Protein AF-A0A060HDT6-F1 (afdb_monomer)

Structure (mmCIF, N/CA/C/O backbone):
data_AF-A0A060HDT6-F1
#
_entry.id   AF-A0A060HDT6-F1
#
loop_
_atom_site.group_PDB
_atom_site.id
_atom_site.type_symbol
_atom_site.label_atom_id
_atom_site.label_alt_id
_atom_site.label_comp_id
_atom_site.label_asym_id
_atom_site.label_entity_id
_atom_site.label_seq_id
_atom_site.pdbx_PDB_ins_code
_atom_site.Cartn_x
_atom_site.Cartn_y
_atom_site.Cartn_z
_atom_site.occupancy
_atom_site.B_iso_or_equiv
_atom_site.auth_seq_id
_atom_site.auth_comp_id
_atom_site.auth_asym_id
_atom_site.auth_atom_id
_atom_site.pdbx_PDB_model_num
ATOM 1 N N . MET A 1 1 ? 61.440 57.836 23.116 1.00 43.22 1 MET A N 1
ATOM 2 C CA . MET A 1 1 ? 61.883 56.421 23.104 1.00 43.22 1 MET A CA 1
ATOM 3 C C . MET A 1 1 ? 62.116 55.992 21.659 1.00 43.22 1 MET A C 1
ATOM 5 O O . MET A 1 1 ? 61.563 56.610 20.764 1.00 43.22 1 MET A O 1
ATOM 9 N N . LYS A 1 2 ? 63.049 55.057 21.467 1.00 42.94 2 LYS A N 1
ATOM 10 C CA . LYS A 1 2 ? 63.886 54.828 20.277 1.00 42.94 2 LYS A CA 1
ATOM 11 C C . LYS A 1 2 ? 63.154 54.226 19.060 1.00 42.94 2 LYS A C 1
ATOM 13 O O . LYS A 1 2 ? 62.194 53.484 19.210 1.00 42.94 2 LYS A O 1
ATOM 18 N N . THR A 1 3 ? 63.690 54.540 17.881 1.00 50.50 3 THR A N 1
ATOM 19 C CA . THR A 1 3 ? 63.450 53.984 16.537 1.00 50.50 3 THR A CA 1
ATOM 20 C C . THR A 1 3 ? 64.021 52.564 16.365 1.00 50.50 3 THR A C 1
ATOM 22 O O . THR A 1 3 ? 65.030 52.259 16.995 1.00 50.50 3 THR A O 1
ATOM 25 N N . THR A 1 4 ? 63.412 51.731 15.497 1.00 51.41 4 THR A N 1
ATOM 26 C CA . THR A 1 4 ? 63.924 50.520 14.770 1.00 51.41 4 THR A CA 1
ATOM 27 C C . THR A 1 4 ? 62.709 49.943 14.000 1.00 51.41 4 THR A C 1
ATOM 29 O O . THR A 1 4 ? 61.713 49.661 14.650 1.00 51.41 4 THR A O 1
ATOM 32 N N . SER A 1 5 ? 62.538 49.970 12.668 1.00 42.34 5 SER A N 1
ATOM 33 C CA . SER A 1 5 ? 63.290 49.487 11.484 1.00 42.34 5 SER A CA 1
ATOM 34 C C . SER A 1 5 ? 63.365 47.954 11.326 1.00 42.34 5 SER A C 1
ATOM 36 O O . SER A 1 5 ? 63.520 47.261 12.322 1.00 42.34 5 SER A O 1
ATOM 38 N N . TYR A 1 6 ? 63.336 47.485 10.063 1.00 40.53 6 TYR A N 1
ATOM 39 C CA . TYR A 1 6 ? 63.312 46.101 9.516 1.00 40.53 6 TYR A CA 1
ATOM 40 C C . TYR A 1 6 ? 61.919 45.444 9.367 1.00 40.53 6 TYR A C 1
ATOM 42 O O . TYR A 1 6 ? 61.106 45.515 10.273 1.00 40.53 6 TYR A O 1
ATOM 50 N N . ALA A 1 7 ? 61.558 44.728 8.295 1.00 41.25 7 ALA A N 1
ATOM 51 C CA . ALA A 1 7 ? 62.120 44.546 6.956 1.00 41.25 7 ALA A CA 1
ATOM 52 C C . ALA A 1 7 ? 61.098 43.830 6.046 1.00 41.25 7 ALA A C 1
ATOM 54 O O . ALA A 1 7 ? 60.240 43.074 6.495 1.00 41.25 7 ALA A O 1
ATOM 55 N N . VAL A 1 8 ? 61.269 44.099 4.754 1.00 47.03 8 VAL A N 1
ATOM 56 C CA . VAL A 1 8 ? 60.701 43.501 3.539 1.00 47.03 8 VAL A CA 1
ATOM 57 C C . VAL A 1 8 ? 60.590 41.970 3.573 1.00 47.03 8 VAL A C 1
ATOM 59 O O . VAL A 1 8 ? 61.537 41.276 3.929 1.00 47.03 8 VAL A O 1
ATOM 62 N N . GLY A 1 9 ? 59.467 41.451 3.068 1.00 38.03 9 GLY A N 1
ATOM 63 C CA . GLY A 1 9 ? 59.275 40.038 2.745 1.00 38.03 9 GLY A CA 1
ATOM 64 C C . GLY A 1 9 ? 58.259 39.854 1.619 1.00 38.03 9 GLY A C 1
ATOM 65 O O . GLY A 1 9 ? 57.148 39.392 1.861 1.00 38.03 9 GLY A O 1
ATOM 66 N N . LEU A 1 10 ? 58.640 40.231 0.391 1.00 46.66 10 LEU A N 1
ATOM 67 C CA . LEU A 1 10 ? 57.961 39.803 -0.834 1.00 46.66 10 LEU A CA 1
ATOM 68 C C . LEU A 1 10 ? 57.938 38.268 -0.880 1.00 46.66 10 LEU A C 1
ATOM 70 O O . LEU A 1 10 ? 58.991 37.630 -0.877 1.00 46.66 10 LEU A O 1
ATOM 74 N N . ARG A 1 11 ? 56.749 37.672 -0.989 1.00 48.66 11 ARG A N 1
ATOM 75 C CA . ARG A 1 11 ? 56.604 36.306 -1.493 1.00 48.66 11 ARG A CA 1
ATOM 76 C C . ARG A 1 11 ? 55.721 36.322 -2.731 1.00 48.66 11 ARG A C 1
ATOM 78 O O . ARG A 1 11 ? 54.549 36.676 -2.706 1.00 48.66 11 ARG A O 1
ATOM 85 N N . HIS A 1 12 ? 56.401 36.005 -3.817 1.00 46.78 12 HIS A N 1
ATOM 86 C CA . HIS A 1 12 ? 55.997 35.985 -5.202 1.00 46.78 12 HIS A CA 1
ATOM 87 C C . HIS A 1 12 ? 54.910 34.925 -5.423 1.00 46.78 12 HIS A C 1
ATOM 89 O O . HIS A 1 12 ? 55.097 33.761 -5.074 1.00 46.78 12 HIS A O 1
ATOM 95 N N . TRP A 1 13 ? 53.791 35.327 -6.024 1.00 39.81 13 TRP A N 1
ATOM 96 C CA . TRP A 1 13 ? 52.807 34.419 -6.608 1.00 39.81 13 TRP A CA 1
ATOM 97 C C . TRP A 1 13 ? 53.381 33.928 -7.941 1.00 39.81 13 TRP A C 1
ATOM 99 O O . TRP A 1 13 ? 53.327 34.630 -8.949 1.00 39.81 13 TRP A O 1
ATOM 109 N N . SER A 1 14 ? 53.994 32.744 -7.947 1.00 48.94 14 SER A N 1
ATOM 110 C CA . SER A 1 14 ? 54.317 32.041 -9.187 1.00 48.94 14 SER A CA 1
ATOM 111 C C . SER A 1 14 ? 53.081 31.282 -9.664 1.00 48.94 14 SER A C 1
ATOM 113 O O . SER A 1 14 ? 52.505 30.460 -8.951 1.00 48.94 14 SER A O 1
ATOM 115 N N . GLY A 1 15 ? 52.647 31.592 -10.884 1.00 49.06 15 GLY A N 1
ATOM 116 C CA . GLY A 1 15 ? 51.644 30.814 -11.592 1.00 49.06 15 GLY A CA 1
ATOM 117 C C . GLY A 1 15 ? 52.162 29.406 -11.880 1.00 49.06 15 GLY A C 1
ATOM 118 O O . GLY A 1 15 ? 53.228 29.238 -12.467 1.00 49.06 15 GLY A O 1
ATOM 119 N N . SER A 1 16 ? 51.383 28.399 -11.489 1.00 43.97 16 SER A N 1
ATOM 120 C CA . SER A 1 16 ? 51.483 27.039 -12.018 1.00 43.97 16 SER A CA 1
ATOM 121 C C . SER A 1 16 ? 50.230 26.732 -12.825 1.00 43.97 16 SER A C 1
ATOM 123 O O . SER A 1 16 ? 49.136 26.600 -12.287 1.00 43.97 16 SER A O 1
ATOM 125 N N . SER A 1 17 ? 50.448 26.688 -14.140 1.00 47.78 17 SER A N 1
ATOM 126 C CA . SER A 1 17 ? 49.912 25.717 -15.098 1.00 47.78 17 SER A CA 1
ATOM 127 C C . SER A 1 17 ? 48.535 25.111 -14.817 1.00 47.78 17 SER A C 1
ATOM 129 O O . SER A 1 17 ? 48.375 24.202 -14.007 1.00 47.78 17 SER A O 1
ATOM 131 N N . ASN A 1 18 ? 47.594 25.553 -15.647 1.00 54.34 18 ASN A N 1
ATOM 132 C CA . ASN A 1 18 ? 46.360 24.890 -16.051 1.00 54.34 18 ASN A CA 1
ATOM 133 C C . ASN A 1 18 ? 46.542 23.366 -16.262 1.00 54.34 18 ASN A C 1
ATOM 135 O O . ASN A 1 18 ? 47.218 22.969 -17.219 1.00 54.34 18 ASN A O 1
ATOM 139 N N . PRO A 1 19 ? 45.941 22.492 -15.434 1.00 49.78 19 PRO A N 1
ATOM 140 C CA . PRO A 1 19 ? 45.834 21.086 -15.763 1.00 49.78 19 PRO A CA 1
ATOM 141 C C . PRO A 1 19 ? 44.630 20.893 -16.689 1.00 49.78 19 PRO A C 1
ATOM 143 O O . PRO A 1 19 ? 43.475 20.953 -16.278 1.00 49.78 19 PRO A O 1
ATOM 146 N N . SER A 1 20 ? 44.949 20.670 -17.962 1.00 48.91 20 SER A N 1
ATOM 147 C CA . SER A 1 20 ? 44.105 20.093 -19.009 1.00 48.91 20 SER A CA 1
ATOM 148 C C . SER A 1 20 ? 42.865 19.357 -18.486 1.00 48.91 20 SER A C 1
ATOM 150 O O . SER A 1 20 ? 42.979 18.351 -17.782 1.00 48.91 20 SER A O 1
ATOM 152 N N . LEU A 1 21 ? 41.691 19.816 -18.928 1.00 46.88 21 LEU A N 1
ATOM 153 C CA . LEU A 1 21 ? 40.421 19.092 -18.897 1.00 46.88 21 LEU A CA 1
ATOM 154 C C . LEU A 1 21 ? 40.583 17.730 -19.595 1.00 46.88 21 LEU A C 1
ATOM 156 O O . LEU A 1 21 ? 40.288 17.571 -20.777 1.00 46.88 21 LEU A O 1
ATOM 160 N N . ARG A 1 22 ? 41.047 16.716 -18.862 1.00 55.12 22 ARG A N 1
ATOM 161 C CA . ARG A 1 22 ? 40.820 15.318 -19.221 1.00 55.12 22 ARG A CA 1
ATOM 162 C C . ARG A 1 22 ? 39.377 15.005 -18.866 1.00 55.12 22 ARG A C 1
ATOM 164 O O . ARG A 1 22 ? 39.076 14.559 -17.766 1.00 55.12 22 ARG A O 1
ATOM 171 N N . VAL A 1 23 ? 38.484 15.262 -19.813 1.00 50.16 23 VAL A N 1
ATOM 172 C CA . VAL A 1 23 ? 37.154 14.655 -19.813 1.00 50.16 23 VAL A CA 1
ATOM 173 C C . VAL A 1 23 ? 37.388 13.142 -19.919 1.00 50.16 23 VAL A C 1
ATOM 175 O O . VAL A 1 23 ? 37.974 12.712 -20.917 1.00 50.16 23 VAL A O 1
ATOM 178 N N . PRO A 1 24 ? 37.034 1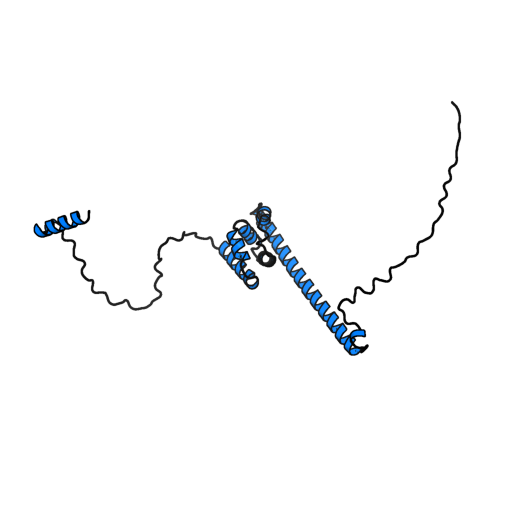2.304 -18.927 1.00 46.41 24 PRO A N 1
ATOM 179 C CA . PRO A 1 24 ? 37.122 10.865 -19.116 1.00 46.41 24 PRO A CA 1
ATOM 180 C C . PRO A 1 24 ? 36.144 10.477 -20.232 1.00 46.41 24 PRO A C 1
ATOM 182 O O . PRO A 1 24 ? 34.926 10.576 -20.083 1.00 46.41 24 PRO A O 1
ATOM 185 N N . ALA A 1 25 ? 36.689 10.045 -21.369 1.00 51.19 25 ALA A N 1
ATOM 186 C CA . ALA A 1 25 ? 35.958 9.577 -22.545 1.00 51.19 25 ALA A CA 1
ATOM 187 C C . ALA A 1 25 ? 35.306 8.193 -22.333 1.00 51.19 25 ALA A C 1
ATOM 189 O O . ALA A 1 25 ? 35.311 7.351 -23.226 1.00 51.19 25 ALA A O 1
ATOM 190 N N . THR A 1 26 ? 34.744 7.935 -21.151 1.00 50.19 26 THR A N 1
ATOM 191 C CA . THR A 1 26 ? 34.099 6.657 -20.806 1.00 50.19 26 THR A CA 1
ATOM 192 C C . THR A 1 26 ? 32.612 6.775 -20.482 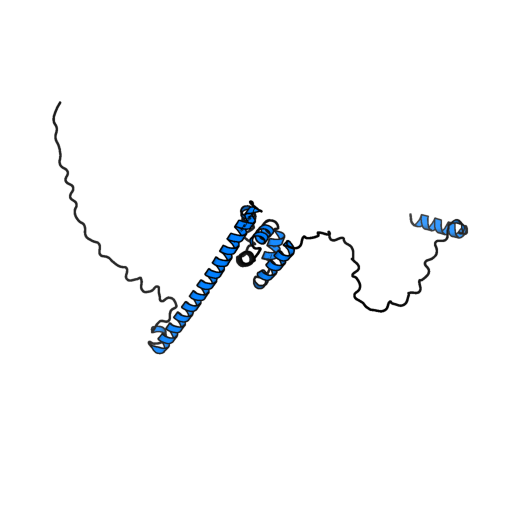1.00 50.19 26 THR A C 1
ATOM 194 O O . THR A 1 26 ? 31.939 5.756 -20.355 1.00 50.19 26 THR A O 1
ATOM 197 N N . ARG A 1 27 ? 32.018 7.976 -20.497 1.00 46.22 27 ARG A N 1
ATOM 198 C CA . ARG A 1 27 ? 30.553 8.149 -20.401 1.00 46.22 27 ARG A CA 1
ATOM 199 C C . ARG A 1 27 ? 29.851 7.984 -21.763 1.00 46.22 27 ARG A C 1
ATOM 201 O O . ARG A 1 27 ? 29.115 8.861 -22.199 1.00 46.22 27 ARG A O 1
ATOM 208 N N . ARG A 1 28 ? 30.104 6.886 -22.482 1.00 46.94 28 ARG A N 1
ATOM 209 C CA . ARG A 1 28 ? 29.337 6.523 -23.698 1.00 46.94 28 ARG A CA 1
ATOM 210 C C . ARG A 1 28 ? 28.922 5.051 -23.796 1.00 46.94 28 ARG A C 1
ATOM 212 O O . ARG A 1 28 ? 28.249 4.703 -24.753 1.00 46.94 28 ARG A O 1
ATOM 219 N N . ARG A 1 29 ? 29.251 4.200 -22.816 1.00 48.56 29 ARG A N 1
ATOM 220 C CA . ARG A 1 29 ? 28.901 2.762 -22.845 1.00 48.56 29 ARG A CA 1
ATOM 221 C C . ARG A 1 29 ? 27.938 2.288 -21.752 1.00 48.56 29 ARG A C 1
ATOM 223 O O . ARG A 1 29 ? 27.748 1.095 -21.610 1.00 48.56 29 ARG A O 1
ATOM 230 N N . GLN A 1 30 ? 27.308 3.190 -21.001 1.00 42.91 30 GLN A N 1
ATOM 231 C CA . GLN A 1 30 ? 26.307 2.808 -19.988 1.00 42.91 30 GLN A CA 1
ATOM 232 C C . GLN A 1 30 ? 24.855 2.883 -20.502 1.00 42.91 30 GLN A C 1
ATOM 234 O O . GLN A 1 30 ? 23.928 2.630 -19.752 1.00 42.91 30 GLN A O 1
ATOM 239 N N . GLY A 1 31 ? 24.643 3.221 -21.782 1.00 48.94 31 GLY A N 1
ATOM 240 C CA . GLY A 1 31 ? 23.314 3.267 -22.417 1.00 48.94 31 GLY A CA 1
ATOM 241 C C . GLY A 1 31 ? 23.005 2.084 -23.343 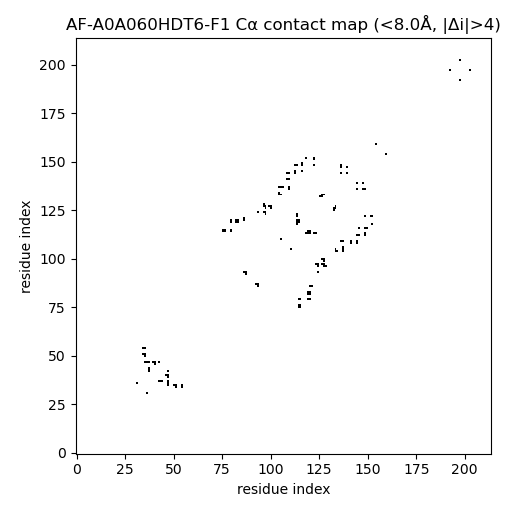1.00 48.94 31 GLY A C 1
ATOM 242 O O . GLY A 1 31 ? 22.102 2.187 -24.170 1.00 48.94 31 GLY A O 1
ATOM 243 N N . GLN A 1 32 ? 23.797 1.009 -23.283 1.00 50.88 32 GLN A N 1
ATOM 244 C CA . GLN A 1 32 ? 23.684 -0.157 -24.173 1.00 50.88 32 GLN A CA 1
ATOM 245 C C . GLN A 1 32 ? 23.701 -1.500 -23.428 1.00 50.88 32 GLN A C 1
ATOM 247 O O . GLN A 1 32 ? 23.841 -2.539 -24.061 1.00 50.88 32 GLN A O 1
ATOM 252 N N . GLU A 1 33 ? 23.550 -1.528 -22.103 1.00 57.03 33 GLU A N 1
ATOM 253 C CA . GLU A 1 33 ? 23.326 -2.808 -21.423 1.00 57.03 33 GLU A CA 1
ATOM 254 C C . GLU A 1 33 ? 21.900 -3.284 -21.744 1.00 57.03 33 GLU A C 1
ATOM 256 O O . GLU A 1 33 ? 20.921 -2.705 -21.281 1.00 57.03 33 GLU A O 1
ATOM 261 N N . GLY A 1 34 ? 21.792 -4.287 -22.623 1.00 70.88 34 GLY A N 1
ATOM 262 C CA . GLY A 1 34 ? 20.537 -4.946 -23.013 1.00 70.88 34 GLY A CA 1
ATOM 263 C C . GLY A 1 34 ? 19.853 -4.418 -24.280 1.00 70.88 34 GLY A C 1
ATOM 264 O O . GLY A 1 34 ? 18.905 -5.040 -24.754 1.00 70.88 34 GLY A O 1
ATOM 265 N N . ALA A 1 35 ? 20.327 -3.314 -24.863 1.00 80.94 35 ALA A N 1
ATOM 266 C CA . ALA A 1 35 ? 19.714 -2.749 -26.062 1.00 80.94 35 ALA A CA 1
ATOM 267 C C . ALA A 1 35 ? 20.309 -3.374 -27.345 1.00 80.94 35 ALA A C 1
ATOM 269 O O . ALA A 1 35 ? 21.534 -3.436 -27.431 1.00 80.94 35 ALA A O 1
ATOM 270 N N . PRO A 1 36 ? 19.496 -3.746 -28.358 1.00 87.56 36 PRO A N 1
ATOM 271 C CA . PRO A 1 36 ? 19.976 -4.409 -29.576 1.00 87.56 36 PRO A CA 1
ATOM 272 C C . PRO A 1 36 ? 21.112 -3.639 -30.268 1.00 87.56 36 PRO A C 1
ATOM 274 O O . PRO A 1 36 ? 20.932 -2.473 -30.663 1.00 87.56 36 PRO A O 1
ATOM 277 N N . GLY A 1 37 ? 22.276 -4.285 -30.379 1.00 86.38 37 GLY A N 1
ATOM 278 C CA . GLY A 1 37 ? 23.444 -3.802 -31.107 1.00 86.38 37 GLY A CA 1
ATOM 279 C C . GLY A 1 37 ? 23.334 -4.139 -32.591 1.00 86.38 37 GLY A C 1
ATOM 280 O O . GLY A 1 37 ? 22.623 -5.059 -32.982 1.00 86.38 37 GLY A O 1
ATOM 281 N N . LEU A 1 38 ? 24.018 -3.386 -33.449 1.00 84.88 38 LEU A N 1
ATOM 282 C CA . LEU A 1 38 ? 23.983 -3.643 -34.896 1.00 84.88 38 LEU A CA 1
ATOM 283 C C . LEU A 1 38 ? 24.807 -4.898 -35.253 1.00 84.88 38 LEU A C 1
ATOM 285 O O . LEU A 1 38 ? 24.508 -5.610 -36.212 1.00 84.88 38 LEU A O 1
ATOM 289 N N . GLU A 1 39 ? 25.821 -5.179 -34.436 1.00 86.38 39 GLU A N 1
ATOM 290 C CA . GLU A 1 39 ? 26.654 -6.379 -34.439 1.00 86.38 39 GLU A CA 1
ATOM 291 C C . GLU A 1 39 ? 25.858 -7.681 -34.241 1.00 86.38 39 GLU A C 1
ATOM 293 O O . GLU A 1 39 ? 26.232 -8.703 -34.814 1.00 86.38 39 GLU A O 1
ATOM 298 N N . ASP A 1 40 ? 24.733 -7.634 -33.521 1.00 85.81 40 ASP A N 1
ATOM 299 C CA . ASP A 1 40 ? 23.893 -8.805 -33.231 1.00 85.81 40 ASP A CA 1
ATOM 300 C C . ASP A 1 40 ? 23.115 -9.293 -34.467 1.00 85.81 40 ASP A C 1
ATOM 302 O O . ASP A 1 40 ? 22.694 -10.447 -34.529 1.00 85.81 40 ASP A O 1
ATOM 306 N N . TYR A 1 41 ? 22.963 -8.429 -35.477 1.00 89.50 41 TYR A N 1
ATOM 307 C CA . TYR A 1 41 ? 22.184 -8.676 -36.698 1.00 89.50 41 TYR A CA 1
ATOM 308 C C . TYR A 1 41 ? 23.065 -8.729 -37.949 1.00 89.50 41 TYR A C 1
ATOM 310 O O . TYR A 1 41 ? 22.610 -8.417 -39.047 1.00 89.50 41 TYR A O 1
ATOM 318 N N . ALA A 1 42 ? 24.353 -9.063 -37.804 1.00 89.50 42 ALA A N 1
ATOM 319 C CA . ALA A 1 42 ? 25.310 -9.111 -38.916 1.00 89.50 42 ALA A CA 1
ATOM 320 C C . ALA A 1 42 ? 25.319 -7.825 -39.775 1.00 89.50 42 ALA A C 1
ATOM 322 O O . ALA A 1 42 ? 25.492 -7.879 -40.993 1.00 89.50 42 ALA A O 1
ATOM 323 N N . TYR A 1 43 ? 25.126 -6.660 -39.142 1.00 85.75 43 TYR A N 1
ATOM 324 C CA . TYR A 1 43 ? 25.004 -5.354 -39.800 1.00 85.75 43 TYR A CA 1
ATOM 325 C C . TYR A 1 43 ? 23.810 -5.207 -40.762 1.00 85.75 43 TYR A C 1
ATOM 327 O O . TYR A 1 43 ? 23.780 -4.281 -41.578 1.00 85.75 43 TYR A O 1
ATOM 335 N N . ASN A 1 44 ? 22.792 -6.065 -40.645 1.00 92.19 44 ASN A N 1
ATOM 336 C CA . ASN A 1 44 ? 21.511 -5.888 -41.315 1.00 92.19 44 ASN A CA 1
ATOM 337 C C . ASN A 1 44 ? 20.733 -4.743 -40.654 1.00 92.19 44 ASN A C 1
ATOM 339 O O . ASN A 1 44 ? 20.179 -4.878 -39.563 1.00 92.19 44 ASN A O 1
ATOM 343 N N . TRP A 1 45 ? 20.690 -3.603 -41.341 1.00 87.88 45 TRP A N 1
ATOM 344 C CA . TRP A 1 45 ? 20.042 -2.394 -40.842 1.00 87.88 45 TRP A CA 1
ATOM 345 C C . TRP A 1 45 ? 18.546 -2.571 -40.568 1.00 87.88 45 TRP A C 1
ATOM 347 O O . TRP A 1 45 ? 18.048 -2.018 -39.593 1.00 87.88 45 TRP A O 1
ATOM 357 N N . ASN A 1 46 ? 17.831 -3.327 -41.404 1.00 93.12 46 ASN A N 1
ATOM 358 C CA . ASN A 1 46 ? 16.379 -3.454 -41.285 1.00 93.12 46 ASN A CA 1
ATOM 359 C C . ASN A 1 46 ? 16.004 -4.285 -40.055 1.00 93.12 46 ASN A C 1
ATOM 361 O O . ASN A 1 46 ? 15.217 -3.835 -39.228 1.00 93.12 46 ASN A O 1
ATOM 365 N N . GLU A 1 47 ? 16.636 -5.448 -39.889 1.00 91.19 47 GLU A N 1
ATOM 366 C CA . GLU A 1 47 ? 16.391 -6.319 -38.732 1.00 91.19 47 GLU A CA 1
ATOM 367 C C . GLU A 1 47 ? 16.808 -5.647 -37.420 1.00 91.19 47 GLU A C 1
ATOM 369 O O . GLU A 1 47 ? 16.083 -5.703 -36.424 1.00 91.19 47 GLU A O 1
ATOM 374 N N . TRP A 1 48 ? 17.940 -4.937 -37.432 1.00 93.19 48 TRP A N 1
ATOM 375 C CA . TRP A 1 48 ? 18.366 -4.147 -36.284 1.00 93.19 48 TRP A CA 1
ATOM 376 C C . TRP A 1 48 ? 17.394 -3.006 -35.965 1.00 93.19 48 TRP A C 1
ATOM 378 O O . TRP A 1 48 ? 17.093 -2.778 -34.793 1.00 93.19 48 TRP A O 1
ATOM 388 N N . ALA A 1 49 ? 16.893 -2.283 -36.971 1.00 93.06 49 ALA A N 1
ATOM 389 C CA . ALA A 1 49 ? 15.967 -1.173 -36.763 1.00 93.06 49 ALA A CA 1
ATOM 390 C C . ALA A 1 49 ? 14.647 -1.650 -36.140 1.00 93.06 49 ALA A C 1
ATOM 392 O O . ALA A 1 49 ? 14.176 -1.035 -35.180 1.00 93.06 49 ALA A O 1
ATOM 393 N N . ASP A 1 50 ? 14.103 -2.773 -36.615 1.00 94.06 50 ASP A N 1
ATOM 394 C CA . ASP A 1 50 ? 12.891 -3.388 -36.062 1.00 94.06 50 ASP A CA 1
ATOM 395 C C . ASP A 1 50 ? 13.102 -3.852 -34.614 1.00 94.06 50 ASP A C 1
ATOM 397 O O . ASP A 1 50 ? 12.279 -3.579 -33.728 1.00 94.06 50 ASP A O 1
ATOM 401 N N . ALA A 1 51 ? 14.237 -4.500 -34.335 1.00 92.31 51 ALA A N 1
ATOM 402 C CA . ALA A 1 51 ? 14.600 -4.926 -32.988 1.00 92.31 51 ALA A CA 1
ATOM 403 C C . ALA A 1 51 ? 14.791 -3.733 -32.042 1.00 92.31 51 ALA A C 1
AT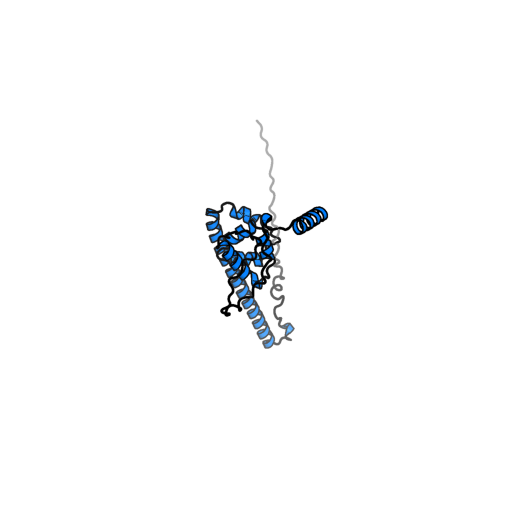OM 405 O O . ALA A 1 51 ? 14.285 -3.725 -30.915 1.00 92.31 51 ALA A O 1
ATOM 406 N N . ARG A 1 52 ? 15.482 -2.688 -32.507 1.00 93.06 52 ARG A N 1
ATOM 407 C CA . ARG A 1 52 ? 15.721 -1.463 -31.743 1.00 93.06 52 ARG A CA 1
ATOM 408 C C . ARG A 1 52 ? 14.416 -0.738 -31.436 1.00 93.06 52 ARG A C 1
ATOM 410 O O . ARG A 1 52 ? 14.240 -0.285 -30.306 1.00 93.06 52 ARG A O 1
ATOM 417 N N . PHE A 1 53 ? 13.511 -0.640 -32.408 1.00 94.81 53 PHE A N 1
ATOM 418 C CA . PHE A 1 53 ? 12.192 -0.045 -32.212 1.00 94.81 53 PHE A CA 1
ATOM 419 C C . PHE A 1 53 ? 11.375 -0.834 -31.187 1.00 94.81 53 PHE A C 1
ATOM 421 O O . PHE A 1 53 ? 10.863 -0.244 -30.239 1.00 94.81 53 PHE A O 1
ATOM 428 N N . SER A 1 54 ? 11.321 -2.161 -31.323 1.00 93.94 54 SER A N 1
ATOM 429 C CA . SER A 1 54 ? 10.591 -3.037 -30.399 1.00 93.94 54 SER A CA 1
ATOM 430 C C . SER A 1 54 ? 11.108 -2.913 -28.965 1.00 93.94 54 SER A C 1
ATOM 432 O O . SER A 1 54 ? 10.319 -2.762 -28.035 1.00 93.94 54 SER A O 1
ATOM 434 N N . HIS A 1 55 ? 12.432 -2.885 -28.784 1.00 94.31 55 HIS A N 1
ATOM 435 C CA . HIS A 1 55 ? 13.058 -2.676 -27.479 1.00 94.31 55 HIS A CA 1
ATOM 436 C C . HIS A 1 55 ? 12.692 -1.312 -26.874 1.00 94.31 55 HIS A C 1
ATOM 438 O O . HIS A 1 55 ? 12.290 -1.238 -25.716 1.00 94.31 55 HIS A O 1
ATOM 444 N N . LEU A 1 56 ? 12.794 -0.225 -27.648 1.00 94.38 56 LEU A N 1
ATOM 445 C CA . LEU A 1 56 ? 12.429 1.116 -27.174 1.00 94.38 56 LEU A CA 1
ATOM 446 C C . LEU A 1 56 ? 10.936 1.225 -26.845 1.00 94.38 56 LEU A C 1
ATOM 448 O O . LEU A 1 56 ? 10.570 1.845 -25.850 1.00 94.38 56 LEU A O 1
ATOM 452 N N . PHE A 1 57 ? 10.076 0.606 -27.652 1.00 95.88 57 PHE A N 1
ATOM 453 C CA . PHE A 1 57 ? 8.640 0.568 -27.404 1.00 95.88 57 PHE A CA 1
ATOM 454 C C . PHE A 1 57 ? 8.312 -0.206 -26.123 1.00 95.88 57 PHE A C 1
ATOM 456 O O . PHE A 1 57 ? 7.528 0.271 -25.306 1.00 95.88 57 PHE A O 1
ATOM 463 N N . GLN A 1 58 ? 8.957 -1.354 -25.902 1.00 95.44 58 GLN A N 1
ATOM 464 C CA . GLN A 1 58 ? 8.810 -2.129 -24.672 1.00 95.44 58 GLN A CA 1
ATOM 465 C C . GLN A 1 58 ? 9.296 -1.347 -23.444 1.00 95.44 58 GLN A C 1
ATOM 467 O O . GLN A 1 58 ? 8.605 -1.332 -22.427 1.00 95.44 58 GLN A O 1
ATOM 472 N N . GLN A 1 59 ? 10.441 -0.661 -23.536 1.00 94.94 59 GLN A N 1
ATOM 473 C CA . GLN A 1 59 ? 10.929 0.210 -22.462 1.00 94.94 59 GLN A CA 1
ATOM 474 C C . GLN A 1 59 ? 9.932 1.327 -22.154 1.00 94.94 59 GLN A C 1
ATOM 476 O O . GLN A 1 59 ? 9.562 1.513 -20.999 1.00 94.94 59 GLN A O 1
ATOM 481 N N . TRP A 1 60 ? 9.427 2.011 -23.183 1.00 95.31 60 TRP A N 1
ATOM 482 C CA . TRP A 1 60 ? 8.420 3.053 -23.009 1.00 95.31 60 TRP A CA 1
ATOM 483 C C . TRP A 1 60 ? 7.143 2.515 -22.348 1.00 95.31 60 TRP A C 1
ATOM 485 O O . TRP A 1 60 ? 6.623 3.135 -21.424 1.00 95.31 60 TRP A O 1
ATOM 495 N N . GLN A 1 61 ? 6.653 1.339 -22.755 1.00 96.25 61 GLN A N 1
ATOM 496 C CA . GLN A 1 61 ? 5.498 0.704 -22.113 1.00 96.25 61 GLN A CA 1
ATOM 497 C C . GLN A 1 61 ? 5.754 0.379 -20.636 1.00 96.25 61 GLN A C 1
ATOM 499 O O . GLN A 1 61 ? 4.885 0.629 -19.800 1.00 96.25 61 GLN A O 1
ATOM 504 N N . GLN A 1 62 ? 6.934 -0.148 -20.300 1.00 95.62 62 GLN A N 1
ATOM 505 C CA . GLN A 1 62 ? 7.312 -0.430 -18.914 1.00 95.62 62 GLN A CA 1
ATOM 506 C C . GLN A 1 62 ? 7.396 0.852 -18.080 1.00 95.62 62 GLN A C 1
ATOM 508 O O . GLN A 1 62 ? 6.859 0.894 -16.975 1.00 95.62 62 GLN A O 1
ATOM 513 N N . GLU A 1 63 ? 8.003 1.913 -18.615 1.00 95.75 63 GLU A N 1
ATOM 514 C CA . GLU A 1 63 ? 8.071 3.220 -17.955 1.00 95.75 63 GLU A CA 1
ATOM 515 C C . GLU A 1 63 ? 6.675 3.804 -17.706 1.00 95.75 63 GLU A C 1
ATOM 517 O O . GLU A 1 63 ? 6.406 4.299 -16.611 1.00 95.75 63 GLU A O 1
ATOM 522 N N . GLN A 1 64 ? 5.760 3.711 -18.679 1.00 96.56 64 GLN A N 1
ATOM 523 C CA . GLN A 1 64 ? 4.376 4.166 -18.504 1.00 96.56 64 GLN A CA 1
ATOM 524 C C . GLN A 1 64 ? 3.652 3.376 -17.408 1.00 96.56 64 GLN A C 1
ATOM 526 O O . GLN A 1 64 ? 3.034 3.981 -16.532 1.00 96.56 64 GLN A O 1
ATOM 531 N N . GLN A 1 65 ? 3.767 2.044 -17.403 1.00 96.19 65 GLN A N 1
ATOM 532 C CA . GLN A 1 65 ? 3.141 1.197 -16.379 1.00 96.19 65 GLN A CA 1
ATOM 533 C C . GLN A 1 65 ? 3.691 1.481 -14.976 1.00 96.19 65 GLN A C 1
ATOM 535 O O . GLN A 1 65 ? 2.929 1.561 -14.009 1.00 96.19 65 GLN A O 1
ATOM 540 N N . GLN A 1 66 ? 5.006 1.677 -14.852 1.00 95.25 66 GLN A N 1
ATOM 541 C CA . GLN A 1 66 ? 5.636 2.046 -13.584 1.00 95.25 66 GLN A CA 1
ATOM 542 C C . GLN A 1 66 ? 5.181 3.431 -13.118 1.00 95.25 66 GLN A C 1
ATOM 544 O O . GLN A 1 66 ? 4.827 3.598 -11.951 1.00 95.25 66 GLN A O 1
ATOM 549 N N . ALA A 1 67 ? 5.136 4.414 -14.022 1.00 96.00 67 ALA A N 1
ATOM 550 C CA . ALA A 1 67 ? 4.673 5.762 -13.708 1.00 96.00 67 ALA A CA 1
ATOM 551 C C . ALA A 1 67 ? 3.200 5.778 -13.274 1.00 96.00 67 ALA A C 1
ATOM 553 O O . ALA A 1 67 ? 2.840 6.496 -12.339 1.00 96.00 67 ALA A O 1
ATOM 554 N N . GLU A 1 68 ? 2.345 4.983 -13.917 1.00 96.06 68 GLU A N 1
ATOM 555 C CA . GLU A 1 68 ? 0.940 4.850 -13.539 1.00 96.06 68 GLU A CA 1
ATOM 556 C C . GLU A 1 68 ? 0.785 4.178 -12.171 1.00 96.06 68 GLU A C 1
ATOM 558 O O . GLU A 1 68 ? 0.105 4.720 -11.299 1.00 96.06 68 GLU A O 1
ATOM 563 N N . THR A 1 69 ? 1.480 3.063 -11.942 1.00 93.69 69 THR A N 1
ATOM 564 C CA . THR A 1 69 ? 1.461 2.354 -10.653 1.00 93.69 69 THR A CA 1
ATOM 565 C C . THR A 1 69 ? 1.936 3.264 -9.517 1.00 93.69 69 THR A C 1
ATOM 567 O O . THR A 1 69 ? 1.279 3.357 -8.480 1.00 93.69 69 THR A O 1
ATOM 570 N N . ALA A 1 70 ? 3.023 4.013 -9.728 1.00 94.44 70 ALA A N 1
ATOM 571 C CA . ALA A 1 70 ? 3.537 4.970 -8.751 1.00 94.44 70 ALA A CA 1
ATOM 572 C C . ALA A 1 70 ? 2.531 6.097 -8.457 1.00 94.44 70 ALA A C 1
ATOM 574 O O . ALA A 1 70 ? 2.327 6.464 -7.299 1.00 94.44 70 ALA A O 1
ATOM 575 N N . ARG A 1 71 ? 1.848 6.623 -9.485 1.00 95.75 71 ARG A N 1
ATOM 576 C CA . ARG A 1 71 ? 0.778 7.622 -9.304 1.00 95.75 71 ARG A CA 1
ATOM 577 C C . ARG A 1 71 ? -0.394 7.061 -8.507 1.00 95.75 71 ARG A C 1
ATOM 579 O O . ARG A 1 71 ? -0.898 7.748 -7.619 1.00 95.75 71 ARG A O 1
ATOM 586 N N . GLN A 1 72 ? -0.822 5.835 -8.804 1.00 94.06 72 GLN A N 1
ATOM 587 C CA . GLN A 1 72 ? -1.913 5.181 -8.085 1.00 94.06 72 GLN A CA 1
ATOM 588 C C . GLN A 1 72 ? -1.554 4.989 -6.607 1.00 94.06 72 GLN A C 1
ATOM 590 O O . GLN A 1 72 ? -2.322 5.418 -5.745 1.00 94.06 72 GLN A O 1
ATOM 595 N N . GLN A 1 73 ? -0.361 4.464 -6.313 1.00 93.38 73 GLN A N 1
ATOM 596 C CA . GLN A 1 73 ? 0.142 4.297 -4.945 1.00 93.38 73 GLN A CA 1
ATOM 597 C C . GLN A 1 73 ? 0.215 5.629 -4.192 1.00 93.38 73 GLN A C 1
ATOM 599 O O . GLN A 1 73 ? -0.321 5.738 -3.092 1.00 93.38 73 GLN A O 1
ATOM 604 N N . HIS A 1 74 ? 0.790 6.668 -4.806 1.00 95.69 74 HIS A N 1
ATOM 605 C CA . HIS A 1 74 ? 0.864 7.997 -4.197 1.00 95.69 74 HIS A CA 1
ATOM 606 C C . HIS A 1 74 ? -0.530 8.576 -3.917 1.00 95.69 74 HIS A C 1
ATOM 608 O O . HIS A 1 74 ? -0.770 9.166 -2.866 1.00 95.69 74 HIS A O 1
ATOM 614 N N . SER A 1 75 ? -1.480 8.394 -4.840 1.00 96.50 75 SER A N 1
ATOM 615 C CA . SER A 1 75 ? -2.854 8.867 -4.647 1.00 96.50 75 SER A CA 1
ATOM 616 C C . SER A 1 75 ? -3.583 8.123 -3.523 1.00 96.50 75 SER A C 1
ATOM 618 O O . SER A 1 75 ? -4.317 8.747 -2.758 1.00 96.50 75 SER A O 1
ATOM 620 N N . ALA A 1 76 ? -3.367 6.810 -3.393 1.00 95.31 76 ALA A N 1
ATOM 621 C CA . ALA A 1 76 ? -3.943 6.000 -2.325 1.00 95.31 76 ALA A CA 1
ATOM 622 C C . ALA A 1 76 ? -3.360 6.397 -0.963 1.00 95.31 76 ALA A C 1
ATOM 624 O O . ALA A 1 76 ? -4.116 6.606 -0.017 1.00 95.31 76 ALA A O 1
ATOM 625 N N . GLN A 1 77 ? -2.042 6.600 -0.899 1.00 96.44 77 GLN A N 1
ATOM 626 C CA . GLN A 1 77 ? -1.352 7.058 0.302 1.00 96.44 77 GLN A CA 1
ATOM 627 C C . GLN A 1 77 ? -1.858 8.432 0.757 1.00 96.44 77 GLN A C 1
ATOM 629 O O . GLN A 1 77 ? -2.244 8.585 1.910 1.00 96.44 77 GLN A O 1
ATOM 634 N N . ALA A 1 78 ? -1.970 9.404 -0.153 1.00 97.50 78 ALA A N 1
ATOM 635 C CA . ALA A 1 78 ? -2.481 10.735 0.182 1.00 97.50 78 ALA A CA 1
ATOM 636 C C . ALA A 1 78 ? -3.927 10.697 0.717 1.00 97.50 78 ALA A C 1
ATOM 638 O O . ALA A 1 78 ? -4.271 11.406 1.663 1.00 97.50 78 ALA A O 1
ATOM 639 N N . ARG A 1 79 ? -4.789 9.844 0.141 1.00 97.50 79 ARG A N 1
ATOM 640 C CA . ARG A 1 79 ? -6.162 9.634 0.639 1.00 97.50 79 ARG A CA 1
ATOM 641 C C . ARG A 1 79 ? -6.169 8.982 2.018 1.00 97.50 79 ARG A C 1
ATOM 643 O O . ARG A 1 79 ? -6.974 9.358 2.864 1.00 97.50 79 ARG A O 1
ATOM 650 N N . TYR A 1 80 ? -5.301 7.999 2.239 1.00 97.69 80 TYR A N 1
ATOM 651 C CA . TYR A 1 80 ? -5.147 7.362 3.539 1.00 97.69 80 TYR A CA 1
ATOM 652 C C . TYR A 1 80 ? -4.686 8.363 4.598 1.00 97.69 80 TYR A C 1
ATOM 654 O O . TYR A 1 80 ? -5.312 8.440 5.647 1.00 97.69 80 TYR A O 1
ATOM 662 N N . GLU A 1 81 ? -3.667 9.170 4.308 1.00 96.81 81 GLU A N 1
ATOM 663 C CA . GLU A 1 81 ? -3.144 10.191 5.222 1.00 96.81 81 GLU A CA 1
ATOM 664 C C . GLU A 1 81 ? -4.201 11.232 5.594 1.00 96.81 81 GLU A C 1
ATOM 666 O O . GLU A 1 81 ? -4.341 11.565 6.769 1.00 96.81 81 GLU A O 1
ATOM 671 N N . ALA A 1 82 ? -4.999 11.690 4.624 1.00 97.31 82 ALA A N 1
ATOM 672 C CA . ALA A 1 82 ? -6.113 12.597 4.893 1.00 97.31 82 ALA A CA 1
ATOM 673 C C . ALA A 1 82 ? -7.130 11.975 5.867 1.00 97.31 82 ALA A C 1
ATOM 675 O O . ALA A 1 82 ? -7.487 12.590 6.870 1.00 97.31 82 ALA A O 1
ATOM 676 N N . ARG A 1 83 ? -7.537 10.722 5.624 1.00 97.25 83 ARG A N 1
ATOM 677 C CA . ARG A 1 83 ? -8.463 9.993 6.507 1.00 97.25 83 ARG A CA 1
ATOM 678 C C . ARG A 1 83 ? -7.850 9.695 7.875 1.00 97.25 83 ARG A C 1
ATOM 680 O O . ARG A 1 83 ? -8.549 9.743 8.880 1.00 97.25 83 ARG A O 1
ATOM 687 N N . ALA A 1 84 ? -6.555 9.394 7.930 1.00 96.75 84 ALA A N 1
ATOM 688 C CA . ALA A 1 84 ? -5.837 9.151 9.175 1.00 96.75 84 ALA A CA 1
ATOM 689 C C . ALA A 1 84 ? -5.798 10.419 10.033 1.00 96.75 84 ALA A C 1
ATOM 691 O O . ALA A 1 84 ? -6.105 10.360 11.220 1.00 96.75 84 ALA A O 1
ATOM 692 N N . ALA A 1 85 ? -5.515 11.575 9.425 1.00 96.19 85 ALA A N 1
ATOM 693 C CA . ALA A 1 85 ? -5.550 12.863 10.109 1.00 96.19 85 ALA A CA 1
ATOM 694 C C . ALA A 1 85 ? -6.951 13.198 10.651 1.00 96.19 85 ALA A C 1
ATOM 696 O O . ALA A 1 85 ? -7.075 13.721 11.757 1.00 96.19 85 ALA A O 1
ATOM 697 N N . GLU A 1 86 ? -8.014 12.870 9.911 1.00 96.06 86 GLU A N 1
ATOM 698 C CA . GLU A 1 86 ? -9.389 13.019 10.400 1.00 96.06 86 GLU A CA 1
ATOM 699 C C . GLU A 1 86 ? -9.680 12.089 11.585 1.00 96.06 86 GLU A C 1
ATOM 701 O O . GLU A 1 86 ? -10.203 12.541 12.606 1.00 96.06 86 GLU A O 1
ATOM 706 N N . PHE A 1 87 ? -9.292 10.816 11.473 1.00 96.75 87 PHE A N 1
ATOM 707 C CA . PHE A 1 87 ? -9.493 9.792 12.498 1.00 96.75 87 PHE A CA 1
ATOM 708 C C . PHE A 1 87 ? -8.777 10.127 13.814 1.00 96.75 87 PHE A C 1
ATOM 710 O O . PHE A 1 87 ? -9.330 9.936 14.899 1.00 96.75 87 PHE A O 1
ATOM 717 N N . MET A 1 88 ? -7.585 10.719 13.731 1.00 95.75 88 MET A N 1
ATOM 718 C CA . MET A 1 88 ? -6.817 11.161 14.896 1.00 95.75 88 MET A CA 1
ATOM 719 C C . MET A 1 88 ? -7.533 12.180 15.779 1.00 95.75 88 MET A C 1
ATOM 721 O O . MET A 1 88 ? -7.251 12.244 16.974 1.00 95.75 88 MET A O 1
ATOM 725 N N . ASN A 1 89 ? -8.460 12.970 15.230 1.00 95.19 89 ASN A N 1
ATOM 726 C CA . ASN A 1 89 ? -9.226 13.914 16.047 1.00 95.19 89 ASN A CA 1
ATOM 727 C C . ASN A 1 89 ? -10.062 13.190 17.115 1.00 95.19 89 ASN A C 1
ATOM 729 O O . ASN A 1 89 ? -10.304 13.748 18.183 1.00 95.19 89 ASN A O 1
ATOM 733 N N . ALA A 1 90 ? -10.490 11.955 16.830 1.00 94.62 90 ALA A N 1
ATOM 734 C CA . ALA A 1 90 ? -11.175 11.083 17.780 1.00 94.62 90 ALA A CA 1
ATOM 735 C C . ALA A 1 90 ? -10.217 10.121 18.510 1.00 94.62 90 ALA A C 1
ATOM 737 O O . ALA A 1 90 ? -10.515 9.716 19.632 1.00 94.62 90 ALA A O 1
ATOM 738 N N . HIS A 1 91 ? -9.071 9.791 17.904 1.00 95.62 91 HIS A N 1
ATOM 739 C CA . HIS A 1 91 ? -8.080 8.837 18.420 1.00 95.62 91 HIS A CA 1
ATOM 740 C C . HIS A 1 91 ? -6.659 9.440 18.441 1.00 95.62 91 HIS A C 1
ATOM 742 O O . HIS A 1 91 ? -5.866 9.182 17.532 1.00 95.62 91 HIS A O 1
ATOM 748 N N . PRO A 1 92 ? -6.304 10.260 19.451 1.00 95.62 92 PRO A N 1
ATOM 749 C CA . PRO A 1 92 ? -5.001 10.935 19.507 1.00 95.62 92 PRO A CA 1
ATOM 750 C C . PRO A 1 92 ? -3.794 9.987 19.603 1.00 95.62 92 PRO A C 1
ATOM 752 O O . PRO A 1 92 ? -2.691 10.356 19.207 1.00 95.62 92 PRO A O 1
ATOM 755 N N . ASP A 1 93 ? -4.006 8.775 20.117 1.00 96.06 93 ASP A N 1
ATOM 756 C CA . ASP A 1 93 ? -3.029 7.689 20.254 1.00 96.06 93 ASP A CA 1
ATOM 757 C C . ASP A 1 93 ? -2.771 6.931 18.941 1.00 96.06 93 ASP A C 1
ATOM 759 O O . ASP A 1 93 ? -1.832 6.144 18.860 1.00 96.06 93 ASP A O 1
ATOM 763 N N . PHE A 1 94 ? -3.550 7.198 17.886 1.00 96.50 94 PHE A N 1
ATOM 764 C CA . PHE A 1 94 ? -3.562 6.429 16.640 1.00 96.50 94 PHE A CA 1
ATOM 765 C C . PHE A 1 94 ? -2.174 6.076 16.081 1.00 96.50 94 PHE A C 1
ATOM 767 O O . PHE A 1 94 ? -1.906 4.904 15.821 1.00 96.50 94 PHE A O 1
ATOM 774 N N . TYR A 1 95 ? -1.284 7.059 15.887 1.00 94.75 95 TYR A N 1
ATOM 775 C CA . TYR A 1 95 ? 0.041 6.795 15.309 1.00 94.75 95 TYR A CA 1
ATOM 776 C C . TYR A 1 95 ? 0.954 5.999 16.239 1.00 94.75 95 TYR A C 1
ATOM 778 O O . TYR A 1 95 ? 1.770 5.220 15.751 1.00 94.75 95 TYR A O 1
ATOM 786 N N . GLU A 1 96 ? 0.826 6.182 17.552 1.00 96.12 96 GLU A N 1
ATOM 787 C CA . GLU A 1 96 ? 1.589 5.412 18.533 1.00 96.12 96 GLU A CA 1
ATOM 788 C C . GLU A 1 96 ? 1.124 3.954 18.523 1.00 96.12 96 GLU A C 1
ATOM 790 O O . GLU A 1 96 ? 1.942 3.045 18.382 1.00 96.12 96 GLU A O 1
ATOM 795 N N . THR A 1 97 ? -0.192 3.729 18.557 1.00 95.31 97 THR A N 1
ATOM 796 C CA . THR A 1 97 ? -0.779 2.388 18.522 1.00 95.31 97 THR A CA 1
ATOM 797 C C . THR A 1 97 ? -0.437 1.672 17.217 1.00 95.31 97 THR A C 1
ATOM 799 O O . THR A 1 97 ? 0.141 0.588 17.241 1.00 95.31 97 THR A O 1
ATOM 802 N N . VAL A 1 98 ? -0.701 2.295 16.065 1.00 95.06 98 VAL A N 1
ATOM 803 C CA . VAL A 1 98 ? -0.397 1.720 14.741 1.00 95.06 98 VAL A CA 1
ATOM 804 C C . VAL A 1 98 ? 1.103 1.502 14.548 1.00 95.06 98 VAL A C 1
ATOM 806 O O . VAL A 1 98 ? 1.501 0.489 13.977 1.00 95.06 98 VAL A O 1
ATOM 809 N N . GLY A 1 99 ? 1.943 2.412 15.048 1.00 92.75 99 GLY A N 1
ATOM 810 C CA . GLY A 1 99 ? 3.400 2.294 14.981 1.00 92.75 99 GLY A CA 1
ATOM 811 C C . GLY A 1 99 ? 3.974 1.169 15.846 1.00 92.75 99 GLY A C 1
ATOM 812 O O . GLY A 1 99 ? 5.097 0.737 15.598 1.00 92.75 99 GLY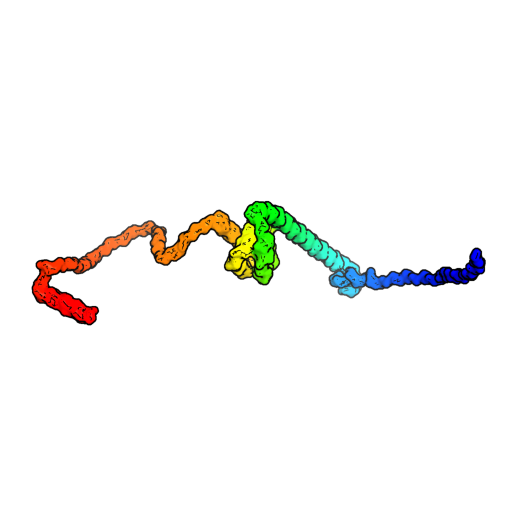 A O 1
ATOM 813 N N . SER A 1 100 ? 3.216 0.681 16.832 1.00 91.88 100 SER A N 1
ATOM 814 C CA . SER A 1 100 ? 3.627 -0.425 17.705 1.00 91.88 100 SER A CA 1
ATOM 815 C C . SER A 1 100 ? 3.339 -1.822 17.136 1.00 91.88 100 SER A C 1
ATOM 817 O O . SER A 1 100 ? 3.781 -2.810 17.720 1.00 91.88 100 SER A O 1
ATOM 819 N N . MET A 1 101 ? 2.638 -1.916 15.995 1.00 91.81 101 MET A N 1
ATOM 820 C CA . MET A 1 101 ? 2.339 -3.195 15.342 1.00 91.81 101 MET A CA 1
ATOM 821 C C . MET A 1 101 ? 3.600 -3.976 14.966 1.00 91.81 101 MET A C 1
ATOM 823 O O . MET A 1 101 ? 4.602 -3.413 14.522 1.00 91.81 101 MET A O 1
ATOM 827 N N . ASP A 1 102 ? 3.508 -5.304 15.055 1.00 89.44 102 ASP A N 1
ATOM 828 C CA . ASP A 1 102 ? 4.561 -6.193 14.578 1.00 89.44 102 ASP A CA 1
ATOM 829 C C . ASP A 1 102 ? 4.681 -6.119 13.046 1.00 89.44 102 ASP A C 1
ATOM 831 O O . ASP A 1 102 ? 3.884 -6.679 12.286 1.00 89.44 102 ASP A O 1
ATOM 835 N N . LEU A 1 103 ? 5.727 -5.428 12.591 1.00 88.06 103 LEU A N 1
ATOM 836 C CA . LEU A 1 103 ? 6.035 -5.246 11.174 1.00 88.06 103 LEU A CA 1
ATOM 837 C C . LEU A 1 103 ? 6.340 -6.565 10.452 1.00 88.06 103 LEU A C 1
ATOM 839 O O . LEU A 1 103 ? 6.252 -6.610 9.227 1.00 88.06 103 LEU A O 1
ATOM 843 N N . SER A 1 104 ? 6.675 -7.643 11.170 1.00 90.12 104 SER A N 1
ATOM 844 C CA . SER A 1 104 ? 6.894 -8.956 10.553 1.00 90.12 104 SER A CA 1
ATOM 845 C C . SER A 1 104 ? 5.602 -9.584 10.013 1.00 90.12 104 SER A C 1
ATOM 847 O O . SER A 1 104 ? 5.657 -10.378 9.072 1.00 90.12 104 SER A O 1
ATOM 849 N N . LEU A 1 105 ? 4.443 -9.183 10.548 1.00 89.75 105 LEU A N 1
ATOM 850 C CA . LEU A 1 105 ? 3.115 -9.642 10.120 1.00 89.75 105 LEU A CA 1
ATOM 851 C C . LEU A 1 105 ? 2.480 -8.719 9.074 1.00 89.75 105 LEU A C 1
ATOM 853 O O . LEU A 1 105 ? 1.599 -9.133 8.318 1.00 89.75 105 LEU A O 1
ATOM 857 N N . LEU A 1 106 ? 2.949 -7.474 8.987 1.00 90.56 106 LEU A N 1
ATOM 858 C CA . LEU A 1 106 ? 2.504 -6.489 8.007 1.00 90.56 106 LEU A CA 1
ATOM 859 C C . LEU A 1 106 ? 3.314 -6.593 6.713 1.00 90.56 106 LEU A C 1
ATOM 861 O O . LEU A 1 106 ? 4.188 -5.778 6.422 1.00 90.56 106 LEU A O 1
ATOM 865 N N . SER A 1 107 ? 2.988 -7.593 5.893 1.00 93.75 107 SER A N 1
ATOM 866 C CA . SER A 1 107 ? 3.541 -7.665 4.537 1.00 93.75 107 SER A CA 1
ATOM 867 C C . SER A 1 107 ? 3.130 -6.439 3.692 1.00 93.75 107 SER A C 1
ATOM 869 O O . SER A 1 107 ? 2.057 -5.864 3.919 1.00 93.75 107 SER A O 1
ATOM 871 N N . PRO A 1 108 ? 3.914 -6.058 2.662 1.00 93.19 108 PRO A N 1
ATOM 872 C CA . PRO A 1 108 ? 3.572 -4.932 1.786 1.00 93.19 108 PRO A CA 1
ATOM 873 C C . PRO A 1 108 ? 2.184 -5.057 1.141 1.00 93.19 108 PRO A C 1
ATOM 875 O O . PRO A 1 108 ? 1.492 -4.058 0.955 1.00 93.19 108 PRO A O 1
ATOM 878 N N . ALA A 1 109 ? 1.757 -6.286 0.845 1.00 94.06 109 ALA A N 1
ATOM 879 C CA . ALA A 1 109 ? 0.444 -6.584 0.289 1.00 94.06 109 ALA A CA 1
ATOM 880 C C . ALA A 1 109 ? -0.694 -6.263 1.270 1.00 94.06 109 ALA A C 1
ATOM 882 O O . ALA A 1 109 ? -1.679 -5.620 0.902 1.00 94.06 109 ALA A O 1
ATOM 883 N N . VAL A 1 110 ? -0.540 -6.668 2.537 1.00 95.00 110 VAL A N 1
ATOM 884 C CA . VAL A 1 110 ? -1.500 -6.364 3.610 1.00 95.00 110 VAL A CA 1
ATOM 885 C C . VAL A 1 110 ? -1.577 -4.856 3.821 1.00 95.00 110 VAL A C 1
ATOM 887 O O . VAL A 1 110 ? -2.670 -4.292 3.849 1.00 95.00 110 VAL A O 1
ATOM 890 N N . GLN A 1 111 ? -0.424 -4.187 3.893 1.00 94.88 111 GLN A N 1
ATOM 891 C CA . GLN A 1 111 ? -0.360 -2.738 4.059 1.00 94.88 111 GLN A CA 1
ATOM 892 C C . GLN A 1 111 ? -1.053 -2.005 2.900 1.00 94.88 111 GLN A C 1
ATOM 894 O O . GLN A 1 111 ? -1.873 -1.117 3.134 1.00 94.88 111 GLN A O 1
ATOM 899 N N . ALA A 1 112 ? -0.783 -2.405 1.655 1.00 94.81 112 ALA A N 1
ATOM 900 C CA . ALA A 1 112 ? -1.416 -1.823 0.477 1.00 94.81 112 ALA A CA 1
ATOM 901 C C . ALA A 1 112 ? -2.941 -2.008 0.489 1.00 94.81 112 ALA A C 1
ATOM 903 O O . ALA A 1 112 ? -3.668 -1.055 0.205 1.00 94.81 112 ALA A O 1
ATOM 904 N N . ALA A 1 113 ? -3.433 -3.194 0.863 1.00 95.81 113 ALA A N 1
ATOM 905 C CA . ALA A 1 113 ? -4.867 -3.466 0.950 1.00 95.81 113 ALA A CA 1
ATOM 906 C C . ALA A 1 113 ? -5.562 -2.578 1.999 1.00 95.81 113 ALA A C 1
ATOM 908 O O . ALA A 1 113 ? -6.630 -2.027 1.732 1.00 95.81 113 ALA A O 1
ATOM 909 N N . VAL A 1 114 ? -4.937 -2.381 3.166 1.00 96.56 114 VAL A N 1
ATOM 910 C CA . VAL A 1 114 ? -5.461 -1.493 4.219 1.00 96.56 114 VAL A CA 1
ATOM 911 C C . VAL A 1 114 ? -5.444 -0.026 3.775 1.00 96.56 114 VAL A C 1
ATOM 913 O O . VAL A 1 114 ? -6.439 0.673 3.956 1.00 96.56 114 VAL A O 1
ATOM 916 N N . ILE A 1 115 ? -4.358 0.442 3.146 1.00 96.62 115 ILE A N 1
ATOM 917 C CA . ILE A 1 115 ? -4.231 1.824 2.645 1.00 96.62 115 ILE A CA 1
ATOM 918 C C . ILE A 1 115 ? -5.302 2.142 1.592 1.00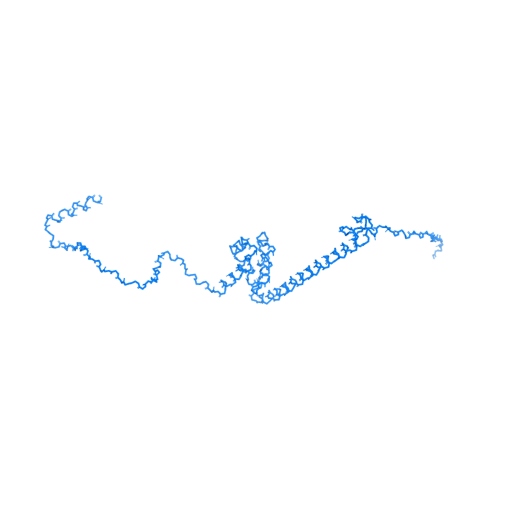 96.62 115 ILE A C 1
ATOM 920 O O . ILE A 1 115 ? -5.889 3.229 1.599 1.00 96.62 115 ILE A O 1
ATOM 924 N N . GLN A 1 116 ? -5.558 1.201 0.681 1.00 95.69 116 GLN A N 1
ATOM 925 C CA . GLN A 1 116 ? -6.517 1.382 -0.410 1.00 95.69 116 GLN A CA 1
ATOM 926 C C . GLN A 1 116 ? -7.968 1.444 0.080 1.00 95.69 116 GLN A C 1
ATOM 928 O O . GLN A 1 116 ? -8.778 2.160 -0.513 1.00 95.69 116 GLN A O 1
ATOM 933 N N . HIS A 1 117 ? -8.296 0.741 1.164 1.00 96.88 117 HIS A N 1
ATOM 934 C CA . HIS A 1 117 ? -9.658 0.649 1.680 1.00 96.88 117 HIS A CA 1
ATOM 935 C C . HIS A 1 117 ? -10.166 1.979 2.275 1.00 96.88 117 HIS A C 1
ATOM 937 O O . HIS A 1 117 ? -9.402 2.785 2.811 1.00 96.88 117 HIS A O 1
ATOM 943 N N . GLU A 1 118 ? -11.482 2.222 2.209 1.00 95.25 118 GLU A N 1
ATOM 944 C CA . GLU A 1 118 ? -12.090 3.478 2.678 1.00 95.25 118 GLU A CA 1
ATOM 945 C C . GLU A 1 118 ? -11.893 3.719 4.173 1.00 95.25 118 GLU A C 1
ATOM 947 O O . GLU A 1 118 ? -11.505 4.806 4.590 1.00 95.25 118 GLU A O 1
ATOM 952 N N . LYS A 1 119 ? -12.077 2.664 4.963 1.00 95.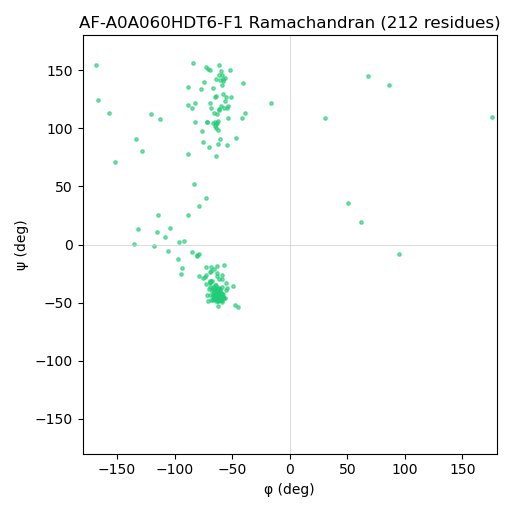94 119 LYS A N 1
ATOM 953 C CA . LYS A 1 119 ? -11.874 2.645 6.417 1.00 95.94 119 LYS A CA 1
ATOM 954 C C . LYS A 1 119 ? -10.443 2.302 6.838 1.00 95.94 119 LYS A C 1
ATOM 956 O O . LYS A 1 119 ? -10.236 1.741 7.908 1.00 95.94 119 LYS A O 1
ATOM 961 N N . GLY A 1 120 ? -9.456 2.569 5.982 1.00 96.38 120 GLY A N 1
ATOM 962 C CA . GLY A 1 120 ? -8.062 2.170 6.204 1.00 96.38 120 GLY A CA 1
ATOM 963 C C . GLY A 1 120 ? -7.521 2.498 7.606 1.00 96.38 120 GLY A C 1
ATOM 964 O O . GLY A 1 120 ? -7.035 1.583 8.267 1.00 96.38 120 GLY A O 1
ATOM 965 N N . PRO A 1 121 ? -7.634 3.747 8.102 1.00 97.25 121 PRO A N 1
ATOM 966 C CA . PRO A 1 121 ? -7.154 4.110 9.440 1.00 97.25 121 PRO A CA 1
ATOM 967 C C . PRO A 1 121 ? -7.861 3.351 10.570 1.00 97.25 121 PRO A C 1
ATOM 969 O O . PRO A 1 121 ? -7.203 2.826 11.461 1.00 97.25 121 PRO A O 1
ATOM 972 N N . GLU A 1 122 ? -9.188 3.212 10.505 1.00 96.38 122 GLU A N 1
ATOM 973 C CA . GLU A 1 122 ? -9.960 2.433 11.486 1.00 96.38 122 GLU A CA 1
ATOM 974 C C . GLU A 1 122 ? -9.473 0.980 11.536 1.00 96.38 122 GLU A C 1
ATOM 976 O O . GLU A 1 122 ? -9.245 0.428 12.612 1.00 96.38 122 GLU A O 1
ATOM 981 N N . ILE A 1 123 ? -9.277 0.368 10.362 1.00 96.50 123 ILE A N 1
ATOM 982 C CA . ILE A 1 123 ? -8.761 -0.997 10.238 1.00 96.50 123 ILE A CA 1
ATOM 983 C C . ILE A 1 123 ? -7.352 -1.087 10.820 1.00 96.50 123 ILE A C 1
ATOM 985 O O . ILE A 1 123 ? -7.096 -1.976 11.622 1.00 96.50 123 ILE A O 1
ATOM 989 N N . ALA A 1 124 ? -6.445 -0.177 10.458 1.00 96.06 124 ALA A N 1
ATOM 990 C CA . ALA A 1 124 ? -5.075 -0.178 10.967 1.00 96.06 124 ALA A CA 1
ATOM 991 C C . ALA A 1 124 ? -5.041 -0.093 12.501 1.00 96.06 124 ALA A C 1
ATOM 993 O O . ALA A 1 124 ? -4.308 -0.841 13.144 1.00 96.06 124 ALA A O 1
ATOM 994 N N . TYR A 1 125 ? -5.880 0.758 13.093 1.00 96.25 125 TYR A N 1
ATOM 995 C CA . TYR A 1 125 ? -6.005 0.874 14.545 1.00 96.25 125 TYR A CA 1
ATOM 996 C C . TYR A 1 125 ? -6.572 -0.400 15.188 1.00 96.25 125 TYR A C 1
ATOM 998 O O . TYR A 1 125 ? -6.092 -0.859 16.224 1.00 96.25 125 TYR A O 1
ATOM 1006 N N . HIS A 1 126 ? -7.567 -1.024 14.556 1.00 95.06 126 HIS A N 1
ATOM 1007 C CA . HIS A 1 126 ? -8.117 -2.299 15.013 1.00 95.06 126 HIS A CA 1
ATOM 1008 C C . HIS A 1 126 ? -7.082 -3.430 14.953 1.00 95.06 126 HIS A C 1
ATOM 1010 O O . HIS A 1 126 ? -6.987 -4.223 15.882 1.00 95.06 126 HIS A O 1
ATOM 1016 N N . LEU A 1 127 ? -6.291 -3.507 13.880 1.00 94.81 127 LEU A N 1
ATOM 1017 C CA . LEU A 1 127 ? -5.215 -4.494 13.752 1.00 94.81 127 LEU A CA 1
ATOM 1018 C C . LEU A 1 127 ? -4.128 -4.285 14.814 1.00 94.81 127 LEU A C 1
ATOM 1020 O O . LEU A 1 127 ? -3.599 -5.260 15.328 1.00 94.81 127 LEU A O 1
ATOM 1024 N N . ALA A 1 128 ? -3.849 -3.033 15.183 1.00 94.19 128 ALA A N 1
ATOM 1025 C CA . ALA A 1 128 ? -2.871 -2.698 16.213 1.00 94.19 128 ALA A CA 1
ATOM 1026 C C . ALA A 1 128 ? -3.320 -3.006 17.643 1.00 94.19 128 ALA A C 1
ATOM 1028 O O . ALA A 1 128 ? -2.495 -3.208 18.526 1.00 94.19 128 ALA A O 1
ATOM 1029 N N . THR A 1 129 ? -4.628 -3.012 17.883 1.00 93.06 129 THR A N 1
ATOM 1030 C CA . THR A 1 129 ? -5.209 -3.302 19.202 1.00 93.06 129 THR A CA 1
ATOM 1031 C C . THR A 1 129 ? -5.645 -4.759 19.347 1.00 93.06 129 THR A C 1
ATOM 1033 O O . THR A 1 129 ? -5.936 -5.201 20.458 1.00 93.06 129 THR A O 1
ATOM 1036 N N . GLN A 1 130 ? -5.699 -5.512 18.244 1.00 91.81 130 GLN A N 1
ATOM 1037 C CA . GLN A 1 130 ? -6.103 -6.914 18.208 1.00 91.81 130 GLN A CA 1
ATOM 1038 C C . GLN A 1 130 ? -5.134 -7.746 17.365 1.00 91.81 130 GLN A C 1
ATOM 1040 O O . GLN A 1 130 ? -5.355 -7.968 16.170 1.00 91.81 130 GLN A O 1
ATOM 1045 N N . ASP A 1 131 ? -4.114 -8.294 18.021 1.00 89.31 131 ASP A N 1
ATOM 1046 C CA . ASP A 1 131 ? -3.096 -9.127 17.375 1.00 89.31 131 ASP A CA 1
ATOM 1047 C C . ASP A 1 131 ? -3.705 -10.315 16.616 1.00 89.31 131 ASP A C 1
ATOM 1049 O O . ASP A 1 131 ? -3.285 -10.621 15.503 1.00 89.31 131 ASP A O 1
ATOM 1053 N N . ASP A 1 132 ? -4.749 -10.955 17.152 1.00 91.19 132 ASP A N 1
ATOM 1054 C CA . ASP A 1 132 ? -5.437 -12.073 16.487 1.00 91.19 132 ASP A CA 1
ATOM 1055 C C . ASP A 1 132 ? -6.000 -11.682 15.110 1.00 91.19 132 ASP A C 1
ATOM 1057 O O . ASP A 1 132 ? -5.976 -12.476 14.162 1.00 91.19 132 ASP A O 1
ATOM 1061 N N . ALA A 1 133 ? -6.502 -10.451 14.975 1.00 91.56 133 ALA A N 1
ATOM 1062 C CA . ALA A 1 133 ? -7.004 -9.939 13.706 1.00 91.56 133 ALA A CA 1
ATOM 1063 C C . ALA A 1 133 ? -5.856 -9.702 12.716 1.00 91.56 133 ALA A C 1
ATOM 1065 O O . ALA A 1 133 ? -6.002 -10.016 11.531 1.00 91.56 133 ALA A O 1
ATOM 1066 N N . LEU A 1 134 ? -4.712 -9.215 13.205 1.00 92.88 134 LEU A N 1
ATOM 1067 C CA . LEU A 1 134 ? -3.495 -9.043 12.415 1.00 92.88 134 LEU A CA 1
ATOM 1068 C C . LEU A 1 134 ? -2.941 -10.385 11.929 1.00 92.88 134 LEU A C 1
ATOM 1070 O O . LEU A 1 134 ? -2.718 -10.542 10.731 1.00 92.88 134 LEU A O 1
ATOM 1074 N N . TRP A 1 135 ? -2.810 -11.380 12.808 1.00 94.06 135 TRP A N 1
ATOM 1075 C CA . TRP A 1 135 ? -2.387 -12.738 12.445 1.00 94.06 135 TRP A CA 1
ATOM 1076 C C . TRP A 1 135 ? -3.318 -13.381 11.419 1.00 94.06 135 TRP A C 1
ATOM 1078 O O . TRP A 1 135 ? -2.867 -13.955 10.425 1.00 94.06 135 TRP A O 1
ATOM 1088 N N . SER A 1 136 ? -4.629 -13.257 11.637 1.00 93.75 136 SER A N 1
ATOM 1089 C CA . SER A 1 136 ? -5.639 -13.765 10.713 1.00 93.75 136 SER A CA 1
ATOM 1090 C C . SER A 1 136 ? -5.475 -13.139 9.331 1.00 93.75 136 SER A C 1
ATOM 1092 O O . SER A 1 136 ? -5.380 -13.867 8.343 1.00 93.75 136 SER A O 1
ATOM 1094 N N . LEU A 1 137 ? -5.352 -11.810 9.253 1.00 94.25 137 LEU A N 1
ATOM 1095 C CA . LEU A 1 137 ? -5.192 -11.100 7.987 1.00 94.25 137 LEU A CA 1
ATOM 1096 C C . LEU A 1 137 ? -3.846 -11.404 7.310 1.00 94.25 137 LEU A C 1
ATOM 1098 O O . LEU A 1 137 ? -3.818 -11.610 6.100 1.00 94.25 137 LEU A O 1
ATOM 1102 N N . ALA A 1 138 ? -2.757 -11.503 8.075 1.00 93.62 138 ALA A N 1
ATOM 1103 C CA . ALA A 1 138 ? -1.425 -11.842 7.573 1.00 93.62 138 ALA A CA 1
ATOM 1104 C C . ALA A 1 138 ? -1.357 -13.251 6.956 1.00 93.62 138 ALA A C 1
ATOM 1106 O O . ALA A 1 138 ? -0.550 -13.501 6.064 1.00 93.62 138 ALA A O 1
ATOM 1107 N N . SER A 1 139 ? -2.223 -14.170 7.400 1.00 94.44 139 SER A N 1
ATOM 1108 C CA . SER A 1 139 ? -2.323 -15.528 6.848 1.00 94.44 139 SER A CA 1
ATOM 1109 C C . SER A 1 139 ? -3.141 -15.625 5.551 1.00 94.44 139 SER A C 1
ATOM 1111 O O . SER A 1 139 ? -3.155 -16.673 4.897 1.00 94.44 139 SER A O 1
ATOM 1113 N N . VAL A 1 140 ? -3.843 -14.553 5.167 1.00 95.88 140 VAL A N 1
ATOM 1114 C CA . VAL A 1 140 ? -4.665 -14.524 3.954 1.00 95.88 140 VAL A CA 1
ATOM 1115 C C . VAL A 1 140 ? -3.771 -14.430 2.721 1.00 95.88 140 VAL A C 1
ATOM 1117 O O . VAL A 1 140 ? -2.794 -13.687 2.679 1.00 95.88 140 VAL A O 1
ATOM 1120 N N . ARG A 1 141 ? -4.134 -15.173 1.673 1.00 95.75 141 ARG A N 1
ATOM 1121 C CA . ARG A 1 141 ? -3.464 -15.073 0.375 1.00 95.75 141 ARG A CA 1
ATOM 1122 C C . ARG A 1 141 ? -3.660 -13.688 -0.241 1.00 95.75 141 ARG A C 1
ATOM 1124 O O . ARG A 1 141 ? -4.756 -13.137 -0.186 1.00 95.75 141 ARG A O 1
ATOM 1131 N N . GLU A 1 142 ? -2.628 -13.178 -0.903 1.00 94.12 142 GLU A N 1
ATOM 1132 C CA . GLU A 1 142 ? -2.603 -11.824 -1.468 1.00 94.12 142 GLU A CA 1
ATOM 1133 C C . GLU A 1 142 ? -3.776 -11.518 -2.414 1.00 94.12 142 GLU A C 1
ATOM 1135 O O . GLU A 1 142 ? -4.369 -10.444 -2.342 1.00 94.12 142 GLU A O 1
ATOM 1140 N N . ASP A 1 143 ? -4.205 -12.498 -3.214 1.00 94.88 143 ASP A N 1
ATOM 1141 C CA . ASP A 1 143 ? -5.343 -12.380 -4.132 1.00 94.88 143 ASP A CA 1
ATOM 1142 C C . ASP A 1 143 ? -6.701 -12.202 -3.430 1.00 94.88 143 ASP A C 1
ATOM 1144 O O . ASP A 1 143 ? -7.656 -11.704 -4.027 1.00 94.88 143 ASP A O 1
ATOM 1148 N N . LEU A 1 144 ? -6.797 -12.586 -2.156 1.00 96.69 144 LEU A N 1
ATOM 1149 C CA . LEU A 1 144 ? -8.013 -12.504 -1.346 1.00 96.69 144 LEU A CA 1
ATOM 1150 C C . LEU A 1 144 ? -7.976 -11.374 -0.309 1.00 96.69 144 LEU A C 1
ATOM 1152 O O . LEU A 1 144 ? -8.993 -11.140 0.351 1.00 96.69 144 LEU A O 1
ATOM 1156 N N . LEU A 1 145 ? -6.849 -10.668 -0.167 1.00 96.31 145 LEU A N 1
ATOM 1157 C CA . LEU A 1 145 ? -6.686 -9.600 0.821 1.00 96.31 145 LEU A CA 1
ATOM 1158 C C . LEU A 1 145 ? -7.741 -8.493 0.704 1.00 96.31 145 LEU A C 1
ATOM 1160 O O . LEU A 1 145 ? -8.330 -8.174 1.736 1.00 96.31 145 LEU A O 1
ATOM 1164 N N . PRO A 1 146 ? -8.077 -7.957 -0.489 1.00 95.25 146 PRO A N 1
ATOM 1165 C CA . PRO A 1 146 ? -9.098 -6.914 -0.593 1.00 95.25 146 PRO A CA 1
ATOM 1166 C C . PRO A 1 146 ? -10.442 -7.371 -0.014 1.00 95.25 146 PRO A C 1
ATOM 1168 O O . PRO A 1 146 ? -11.033 -6.695 0.821 1.00 95.25 146 PRO A O 1
ATOM 1171 N N . ALA A 1 147 ? -10.883 -8.583 -0.362 1.00 96.19 147 ALA A N 1
ATOM 1172 C CA . ALA A 1 147 ? -12.132 -9.143 0.148 1.00 96.19 147 ALA A CA 1
ATOM 1173 C C . ALA A 1 147 ? -12.076 -9.464 1.653 1.00 96.19 147 ALA A C 1
ATOM 1175 O O . ALA A 1 147 ? -13.098 -9.407 2.339 1.00 96.19 147 ALA A O 1
ATOM 1176 N N . ALA A 1 148 ? -10.908 -9.836 2.180 1.00 96.19 148 ALA A N 1
ATOM 1177 C CA . ALA A 1 148 ? -10.726 -10.063 3.610 1.00 96.19 148 ALA A CA 1
ATOM 1178 C C . ALA A 1 148 ? -10.799 -8.753 4.406 1.00 96.19 148 ALA A C 1
ATOM 1180 O O . ALA A 1 148 ? -11.494 -8.712 5.423 1.00 96.19 148 ALA A O 1
ATOM 1181 N N . VAL A 1 149 ? -10.160 -7.688 3.913 1.00 96.44 149 VAL A N 1
ATOM 1182 C CA . VAL A 1 149 ? -10.219 -6.342 4.502 1.00 96.44 149 VAL A CA 1
ATOM 1183 C C . VAL A 1 149 ? -11.657 -5.817 4.507 1.00 96.44 149 VAL A C 1
ATOM 1185 O O . VAL A 1 149 ? -12.128 -5.366 5.547 1.00 96.44 149 VAL A O 1
ATOM 1188 N N . GLU A 1 150 ? -12.398 -5.985 3.411 1.00 95.94 150 GLU A N 1
ATOM 1189 C CA . GLU A 1 150 ? -13.825 -5.632 3.328 1.00 95.94 150 GLU A CA 1
ATOM 1190 C C . GLU A 1 150 ? -14.673 -6.365 4.383 1.00 95.94 150 GLU A C 1
ATOM 1192 O O . GLU A 1 150 ? -15.490 -5.770 5.088 1.00 95.94 150 GLU A O 1
ATOM 1197 N N . ARG A 1 151 ? -14.460 -7.677 4.560 1.00 94.94 151 ARG A N 1
ATOM 1198 C CA . ARG A 1 151 ? -15.166 -8.452 5.597 1.00 94.94 151 ARG A CA 1
ATOM 1199 C C . ARG A 1 151 ? -14.807 -7.990 7.004 1.00 94.94 151 ARG A C 1
ATOM 1201 O O . ARG A 1 151 ? -15.678 -7.999 7.874 1.00 94.94 151 ARG A O 1
ATOM 1208 N N . LEU A 1 152 ? -13.546 -7.639 7.243 1.00 94.56 152 LEU A N 1
ATOM 1209 C CA . LEU A 1 152 ? -13.091 -7.118 8.528 1.00 94.56 152 LEU A CA 1
ATOM 1210 C C . LEU A 1 152 ? -13.751 -5.762 8.812 1.00 94.56 152 LEU A C 1
ATOM 1212 O O . LEU A 1 152 ? -14.356 -5.594 9.869 1.00 94.56 152 LEU A O 1
ATOM 1216 N N . ALA A 1 153 ? -13.767 -4.859 7.831 1.00 94.00 153 ALA A N 1
ATOM 1217 C CA . ALA A 1 153 ? -14.445 -3.570 7.925 1.00 94.00 153 ALA A CA 1
ATOM 1218 C C . ALA A 1 153 ? -15.952 -3.711 8.195 1.00 94.00 153 ALA A C 1
ATOM 1220 O O . ALA A 1 153 ? -16.512 -3.003 9.036 1.00 94.00 153 ALA A O 1
ATOM 1221 N N . ALA A 1 154 ? -16.616 -4.656 7.523 1.00 93.69 154 ALA A N 1
ATOM 1222 C CA . ALA A 1 154 ? -18.030 -4.944 7.744 1.00 93.69 154 ALA A CA 1
ATOM 1223 C C . ALA A 1 154 ? -18.300 -5.455 9.169 1.00 93.69 154 ALA A C 1
ATOM 1225 O O . ALA A 1 154 ? -19.267 -5.030 9.802 1.00 93.69 154 ALA A O 1
ATOM 1226 N N . ARG A 1 155 ? -17.426 -6.321 9.703 1.00 91.12 155 ARG A N 1
ATOM 1227 C CA . ARG A 1 155 ? -17.531 -6.827 11.083 1.00 91.12 155 ARG A CA 1
ATOM 1228 C C . ARG A 1 155 ? -17.372 -5.726 12.121 1.00 91.12 155 ARG A C 1
ATOM 1230 O O . ARG A 1 155 ? -18.082 -5.765 13.117 1.00 91.12 155 ARG A O 1
ATOM 1237 N N . MET A 1 156 ? -16.494 -4.754 11.879 1.00 89.19 156 MET A N 1
ATOM 1238 C CA . MET A 1 156 ? -16.322 -3.588 12.753 1.00 89.19 156 MET A CA 1
ATOM 1239 C C . MET A 1 156 ? -17.547 -2.662 12.737 1.00 89.19 156 MET A C 1
ATOM 1241 O O . MET A 1 156 ? -17.851 -2.025 13.740 1.00 89.19 156 MET A O 1
ATOM 1245 N N . ALA A 1 157 ? -18.261 -2.584 11.609 1.00 83.00 157 ALA A N 1
ATOM 1246 C CA . ALA A 1 157 ? -19.460 -1.756 11.477 1.00 83.00 157 ALA A CA 1
ATOM 1247 C C . ALA A 1 157 ? -20.690 -2.362 12.174 1.00 83.00 157 ALA A C 1
ATOM 1249 O O . ALA A 1 157 ? -21.577 -1.632 12.617 1.00 83.00 157 ALA A O 1
ATOM 1250 N N . THR A 1 158 ? -20.765 -3.690 12.275 1.00 75.12 158 THR A N 1
ATOM 1251 C CA . THR A 1 158 ? -21.803 -4.366 13.055 1.00 75.12 158 THR A CA 1
ATOM 1252 C C . THR A 1 158 ? -21.374 -4.459 14.516 1.00 75.12 158 THR A C 1
ATOM 1254 O O . THR A 1 158 ? -20.395 -5.151 14.790 1.00 75.12 158 THR A O 1
ATOM 1257 N N . PRO A 1 159 ? -22.089 -3.843 15.478 1.00 57.41 159 PRO A N 1
ATOM 1258 C CA . PRO A 1 159 ? -21.797 -4.073 16.884 1.00 57.41 159 PRO A CA 1
ATOM 1259 C C . PRO A 1 159 ? -21.904 -5.573 17.145 1.00 57.41 159 PRO A C 1
ATOM 1261 O O . PRO A 1 159 ? -22.964 -6.171 16.936 1.00 57.41 159 PRO A O 1
ATOM 1264 N N . GLN A 1 160 ? -20.794 -6.196 17.547 1.00 54.91 160 GLN A N 1
ATOM 1265 C CA . GLN A 1 160 ? -20.816 -7.579 17.985 1.00 54.91 160 GLN A CA 1
ATOM 1266 C C . GLN A 1 160 ? -21.714 -7.635 19.218 1.00 54.91 160 GLN A C 1
ATOM 1268 O O . GLN A 1 160 ? -21.298 -7.339 20.336 1.00 54.91 160 GLN A O 1
ATOM 1273 N N . THR A 1 161 ? -22.972 -8.026 19.028 1.00 46.47 161 THR A N 1
ATOM 1274 C CA . THR A 1 161 ? -23.741 -8.644 20.097 1.00 46.47 161 THR A CA 1
ATOM 1275 C C . THR A 1 161 ? -23.007 -9.931 20.432 1.00 46.47 161 THR A C 1
ATOM 1277 O O . THR A 1 161 ? -23.276 -10.986 19.855 1.00 46.47 161 THR A O 1
ATOM 1280 N N . HIS A 1 162 ? -22.024 -9.823 21.324 1.00 48.41 162 HIS A N 1
ATOM 1281 C CA . HIS A 1 162 ? -21.448 -10.939 22.045 1.00 48.41 162 HIS A CA 1
ATOM 1282 C C . HIS A 1 162 ? -22.558 -11.527 22.916 1.00 48.41 162 HIS A C 1
ATOM 1284 O O . HIS A 1 162 ? -22.609 -11.320 24.124 1.00 48.41 162 HIS A O 1
ATOM 1290 N N . ASN A 1 163 ? -23.471 -12.274 22.303 1.00 51.62 163 ASN A N 1
ATOM 1291 C CA . ASN A 1 163 ? -24.042 -13.383 23.029 1.00 51.62 163 ASN A CA 1
ATOM 1292 C C . ASN A 1 163 ? -22.878 -14.369 23.173 1.00 51.62 163 ASN A C 1
ATOM 1294 O O . ASN A 1 163 ? -22.345 -14.803 22.145 1.00 51.62 163 ASN A O 1
ATOM 1298 N N . PRO A 1 164 ? -22.425 -14.690 24.398 1.00 57.62 164 PRO A N 1
ATOM 1299 C CA . PRO A 1 164 ? -21.476 -15.780 24.569 1.00 57.62 164 PRO A CA 1
ATOM 1300 C C . PRO A 1 164 ? -22.043 -17.018 23.859 1.00 57.62 164 PRO A C 1
ATOM 1302 O O . PRO A 1 164 ? -23.273 -17.149 23.784 1.00 57.62 164 PRO A O 1
ATOM 1305 N N . PRO A 1 165 ? -21.204 -17.931 23.336 1.00 49.88 165 PRO A N 1
ATOM 1306 C CA . PRO A 1 165 ? -21.684 -19.231 22.905 1.00 49.88 165 PRO A CA 1
ATOM 1307 C C . PRO A 1 165 ? -22.287 -19.919 24.133 1.00 49.88 165 PRO A C 1
ATOM 1309 O O . PRO A 1 165 ? -21.602 -20.577 24.909 1.00 49.88 165 PRO A O 1
ATOM 1312 N N . THR A 1 166 ? -23.588 -19.721 24.349 1.00 49.62 166 THR A N 1
ATOM 1313 C CA . THR A 1 166 ? -24.383 -20.602 25.182 1.00 49.62 166 THR A CA 1
ATOM 1314 C C . THR A 1 166 ? -24.326 -21.931 24.466 1.00 49.62 166 THR A C 1
ATOM 1316 O O . THR A 1 166 ? -24.921 -22.122 23.406 1.00 49.62 166 THR A O 1
ATOM 1319 N N . SER A 1 167 ? -23.522 -22.817 25.035 1.00 55.56 167 SER A N 1
ATOM 1320 C CA . SER A 1 167 ? -23.550 -24.251 24.846 1.00 55.56 167 SER A CA 1
ATOM 1321 C C . SER A 1 167 ? -24.997 -24.725 24.959 1.00 55.56 167 SER A C 1
ATOM 1323 O O . SER A 1 167 ? -25.512 -24.980 26.042 1.00 55.56 167 SER A O 1
ATOM 1325 N N . GLY A 1 168 ? -25.684 -24.780 23.830 1.00 53.81 168 GLY A N 1
ATOM 1326 C CA . GLY A 1 168 ? -27.057 -25.229 23.746 1.00 53.81 168 GLY A CA 1
ATOM 1327 C C . GLY A 1 168 ? -27.387 -25.461 22.281 1.00 53.81 168 GLY A C 1
ATOM 1328 O O . GLY A 1 168 ? -27.189 -24.547 21.478 1.00 53.81 168 GLY A O 1
ATOM 1329 N N . PRO A 1 169 ? -27.856 -26.656 21.887 1.00 51.59 169 PRO A N 1
ATOM 1330 C CA . PRO A 1 169 ? -28.379 -26.848 20.549 1.00 51.59 169 PRO A CA 1
ATOM 1331 C C . PRO A 1 169 ? -29.610 -25.952 20.430 1.00 51.59 169 PRO A C 1
ATOM 1333 O O . PRO A 1 169 ? -30.676 -26.275 20.946 1.00 51.59 169 PRO A O 1
ATOM 1336 N N . SER A 1 170 ? -29.453 -24.787 19.801 1.00 54.22 170 SER A N 1
ATOM 1337 C CA . SER A 1 170 ? -30.596 -23.983 19.392 1.00 54.22 170 SER A CA 1
ATOM 1338 C C . SER A 1 170 ? -31.378 -24.841 18.399 1.00 54.22 170 SER A C 1
ATOM 1340 O O . SER A 1 170 ? -30.806 -25.219 17.370 1.00 54.22 170 SER A O 1
ATOM 1342 N N . PRO A 1 171 ? -32.632 -25.233 18.691 1.00 57.88 171 PRO A N 1
ATOM 1343 C CA . PRO A 1 171 ? -33.412 -26.020 17.758 1.00 57.88 171 PRO A CA 1
ATOM 1344 C C . PRO A 1 171 ? -33.640 -25.139 16.536 1.00 57.88 171 PRO A C 1
ATOM 1346 O O . PRO A 1 171 ? -34.398 -24.166 16.583 1.00 57.88 171 PRO A O 1
ATOM 1349 N N . GLY A 1 172 ? -32.926 -25.442 15.452 1.00 49.81 172 GLY A N 1
ATOM 1350 C CA . GLY A 1 172 ? -33.174 -24.827 14.161 1.00 49.81 172 GLY A CA 1
ATOM 1351 C C . GLY A 1 172 ? -34.661 -24.952 13.866 1.00 49.81 172 GLY A C 1
ATOM 1352 O O . GLY A 1 172 ? -35.227 -26.041 13.973 1.00 49.81 172 GLY A O 1
ATOM 1353 N N . LYS A 1 173 ? -35.312 -23.832 13.546 1.00 58.19 173 LYS A N 1
ATOM 1354 C CA . LYS A 1 173 ? -36.680 -23.864 13.028 1.00 58.19 173 LYS A CA 1
ATOM 1355 C C . LYS A 1 173 ? -36.668 -24.804 11.820 1.00 58.19 173 LYS A C 1
ATOM 1357 O O . LYS A 1 173 ? -35.918 -24.526 10.881 1.00 58.19 173 LYS A O 1
ATOM 1362 N N . PRO A 1 174 ? -37.413 -25.922 11.843 1.00 56.81 174 PRO A N 1
ATOM 1363 C CA . PRO A 1 174 ? -37.386 -26.853 10.734 1.00 56.81 174 PRO A CA 1
ATOM 1364 C C . PRO A 1 174 ? -37.994 -26.160 9.516 1.00 56.81 174 PRO A C 1
ATOM 1366 O O . PRO A 1 174 ? -39.185 -25.861 9.474 1.00 56.81 174 PRO A O 1
ATOM 1369 N N . ILE A 1 175 ? -37.157 -25.910 8.511 1.00 56.22 175 ILE A N 1
ATOM 1370 C CA . ILE A 1 175 ? -37.594 -25.718 7.131 1.00 56.22 175 ILE A CA 1
ATOM 1371 C C . ILE A 1 175 ? -38.060 -27.094 6.650 1.00 56.22 175 ILE A C 1
ATOM 1373 O O . ILE A 1 175 ? -37.306 -27.901 6.121 1.00 56.22 175 ILE A O 1
ATOM 1377 N N . SER A 1 176 ? -39.308 -27.430 6.959 1.00 61.09 176 SER A N 1
ATOM 1378 C CA . SER A 1 176 ? -39.966 -28.583 6.362 1.00 61.09 176 SER A CA 1
ATOM 1379 C C . SER A 1 176 ? -41.474 -28.415 6.443 1.00 61.09 176 SER A C 1
ATOM 1381 O O . SER A 1 176 ? -42.061 -28.457 7.519 1.00 61.09 176 SER A O 1
ATOM 1383 N N . ASN A 1 177 ? -42.097 -28.262 5.275 1.00 60.19 177 ASN A N 1
ATOM 1384 C CA . ASN A 1 177 ? -43.543 -28.367 5.063 1.00 60.19 177 ASN A CA 1
ATOM 1385 C C . ASN A 1 177 ? -43.981 -29.848 5.002 1.00 60.19 177 ASN A C 1
ATOM 1387 O O . ASN A 1 177 ? -44.866 -30.218 4.232 1.00 60.19 177 ASN A O 1
ATOM 1391 N N . ALA A 1 178 ? -43.317 -30.728 5.756 1.00 66.06 178 ALA A N 1
ATOM 1392 C CA . ALA A 1 178 ? -43.717 -32.122 5.846 1.00 66.06 178 ALA A CA 1
ATOM 1393 C C . ALA A 1 178 ? -44.941 -32.240 6.769 1.00 66.06 178 ALA A C 1
ATOM 1395 O O . ALA A 1 178 ? -44.937 -31.655 7.857 1.00 66.06 178 ALA A O 1
ATOM 1396 N N . PRO A 1 179 ? -45.985 -32.989 6.371 1.00 69.88 179 PRO A N 1
ATOM 1397 C CA . PRO A 1 179 ? -47.091 -33.284 7.266 1.00 69.88 179 PRO A CA 1
ATOM 1398 C C . PRO A 1 179 ? -46.561 -33.991 8.525 1.00 69.88 179 PRO A C 1
ATOM 1400 O O . PRO A 1 179 ? -45.614 -34.782 8.433 1.00 69.88 179 PRO A O 1
ATOM 1403 N N . PRO A 1 180 ? -47.134 -33.693 9.703 1.00 71.00 180 PRO A N 1
ATOM 1404 C CA . PRO A 1 180 ? -46.662 -34.255 10.958 1.00 71.00 180 PRO A CA 1
ATOM 1405 C C . PRO A 1 180 ? -46.714 -35.789 10.909 1.00 71.00 180 PRO A C 1
ATOM 1407 O O . PRO A 1 180 ? -47.667 -36.351 10.358 1.00 71.00 180 PRO A O 1
ATOM 1410 N N . PRO A 1 181 ? -45.710 -36.481 11.477 1.00 72.00 181 PRO A N 1
ATOM 1411 C CA . PRO A 1 181 ? -45.746 -37.931 11.582 1.00 72.00 181 PRO A CA 1
ATOM 1412 C C . PRO A 1 181 ? -46.973 -38.368 12.398 1.00 72.00 181 PRO A C 1
ATOM 1414 O O . PRO A 1 181 ? -47.404 -37.636 13.297 1.00 72.00 181 PRO A O 1
ATOM 1417 N N . PRO A 1 182 ? -47.549 -39.550 12.111 1.00 65.38 182 PRO A N 1
ATOM 1418 C CA . PRO A 1 182 ? -48.670 -40.067 12.884 1.00 65.38 182 PRO A CA 1
ATOM 1419 C C . PRO A 1 182 ? -48.293 -40.164 14.373 1.00 65.38 182 PRO A C 1
ATOM 1421 O O . PRO A 1 182 ? -47.142 -40.485 14.691 1.00 65.38 182 PRO A O 1
ATOM 1424 N N . PRO A 1 183 ? -49.236 -39.883 15.293 1.00 67.75 183 PRO A N 1
ATOM 1425 C CA . PRO A 1 183 ? -48.967 -39.901 16.725 1.00 67.75 183 PRO A CA 1
ATOM 1426 C C . PRO A 1 183 ? -48.461 -41.281 17.144 1.00 67.75 183 PRO A C 1
ATOM 1428 O O . PRO A 1 183 ? -49.074 -42.303 16.829 1.00 67.75 183 PRO A O 1
ATOM 1431 N N . SER A 1 184 ? -47.337 -41.315 17.861 1.00 63.81 184 SER A N 1
ATOM 1432 C CA . SER A 1 184 ? -46.857 -42.556 18.450 1.00 63.81 184 SER A CA 1
ATOM 1433 C C . SER A 1 184 ? -47.837 -43.009 19.531 1.00 63.81 184 SER A C 1
ATOM 1435 O O . SER A 1 184 ? -48.298 -42.226 20.365 1.00 63.81 184 SER A O 1
ATOM 1437 N N . VAL A 1 185 ? -48.172 -44.299 19.513 1.00 56.50 185 VAL A N 1
ATOM 1438 C CA . VAL A 1 185 ? -48.898 -44.940 20.607 1.00 56.50 185 VAL A CA 1
ATOM 1439 C C . VAL A 1 185 ? -47.980 -44.891 21.823 1.00 56.50 185 VAL A C 1
ATOM 1441 O O . VAL A 1 185 ? -47.008 -45.639 21.914 1.00 56.50 185 VAL A O 1
ATOM 1444 N N . SER A 1 186 ? -48.258 -43.950 22.724 1.00 48.41 186 SER A N 1
ATOM 1445 C CA . SER A 1 186 ? -47.593 -43.826 24.015 1.00 48.41 186 SER A CA 1
ATOM 1446 C C . SER A 1 186 ? -47.683 -45.161 24.753 1.00 48.41 186 SER A C 1
ATOM 1448 O O . SER A 1 186 ? -48.751 -45.581 25.206 1.00 48.41 186 SER A O 1
ATOM 1450 N N . GLY A 1 187 ? -46.542 -45.842 24.851 1.00 52.84 187 GLY A N 1
ATOM 1451 C CA . GLY A 1 187 ? -46.328 -46.885 25.835 1.00 52.84 187 GLY A CA 1
ATOM 1452 C C . GLY A 1 187 ? -46.442 -46.247 27.212 1.00 52.84 187 GLY A C 1
ATOM 1453 O O . GLY A 1 187 ? -45.572 -45.490 27.631 1.00 52.84 187 GLY A O 1
ATOM 1454 N N . ARG A 1 188 ? -47.557 -46.535 27.879 1.00 44.59 188 ARG A N 1
ATOM 1455 C CA . ARG A 1 188 ? -47.868 -46.186 29.263 1.00 44.59 188 ARG A CA 1
ATOM 1456 C C . ARG A 1 188 ? -46.637 -46.383 30.158 1.00 44.59 188 ARG A C 1
ATOM 1458 O O . ARG A 1 188 ? -46.260 -47.516 30.447 1.00 44.59 188 ARG A O 1
ATOM 1465 N N . SER A 1 189 ? -46.030 -45.292 30.617 1.00 50.16 189 SER A N 1
ATOM 1466 C CA . SER A 1 189 ? -45.116 -45.336 31.757 1.00 50.16 189 SER A CA 1
ATOM 1467 C C . SER A 1 189 ? -45.885 -45.880 32.973 1.00 50.16 189 SER A C 1
ATOM 1469 O O . SER A 1 189 ? -47.055 -45.519 33.157 1.00 50.16 189 SER A O 1
ATOM 1471 N N . PRO A 1 190 ? -45.302 -46.780 33.788 1.00 50.03 190 PRO A N 1
ATOM 1472 C CA . PRO A 1 190 ? -45.980 -47.278 34.975 1.00 50.03 190 PRO A CA 1
ATOM 1473 C C . PRO A 1 190 ? -46.285 -46.101 35.896 1.00 50.03 190 PRO A C 1
ATOM 1475 O O . PRO A 1 190 ? -45.378 -45.386 36.319 1.00 50.03 190 PRO A O 1
ATOM 1478 N N . ALA A 1 191 ? -47.572 -45.889 36.167 1.00 52.94 191 ALA A N 1
ATOM 1479 C CA . ALA A 1 191 ? -48.019 -44.927 37.156 1.00 52.94 191 ALA A CA 1
ATOM 1480 C C . ALA A 1 191 ? -47.345 -45.254 38.493 1.00 52.94 191 ALA A C 1
ATOM 1482 O O . ALA A 1 191 ? -47.391 -46.392 38.962 1.00 52.94 191 ALA A O 1
ATOM 1483 N N . GLU A 1 192 ? -46.701 -44.256 39.082 1.00 56.56 192 GLU A N 1
ATOM 1484 C CA . GLU A 1 192 ? -46.099 -44.347 40.400 1.00 56.56 192 GLU A CA 1
ATOM 1485 C C . GLU A 1 192 ? -47.227 -44.571 41.415 1.00 56.56 192 GLU A C 1
ATOM 1487 O O . GLU A 1 192 ? -48.037 -43.683 41.679 1.00 56.56 192 GLU A O 1
ATOM 1492 N N . ILE A 1 193 ? -47.361 -45.810 41.898 1.00 57.19 193 ILE A N 1
ATOM 1493 C CA . ILE A 1 193 ? -48.434 -46.187 42.820 1.00 57.19 193 ILE A CA 1
ATOM 1494 C C . ILE A 1 193 ? -48.153 -45.491 44.163 1.00 57.19 193 ILE A C 1
ATOM 1496 O O . ILE A 1 193 ? -47.077 -45.714 44.734 1.00 57.19 193 ILE A O 1
ATOM 1500 N N . PRO A 1 194 ? -49.075 -44.654 44.678 1.00 57.81 194 PRO A N 1
ATOM 1501 C CA . PRO A 1 194 ? -48.915 -44.011 45.976 1.00 57.81 194 PRO A CA 1
ATOM 1502 C C . PRO A 1 194 ? -48.816 -45.067 47.084 1.00 57.81 194 PRO A C 1
ATOM 1504 O O . PRO A 1 194 ? -49.498 -46.092 47.053 1.00 57.81 194 PRO A O 1
ATOM 1507 N N . SER A 1 195 ? -47.955 -44.812 48.071 1.00 58.00 195 SER A N 1
ATOM 1508 C CA . SER A 1 195 ? -47.529 -45.762 49.112 1.00 58.00 195 SER A CA 1
ATOM 1509 C C . SER A 1 195 ? -48.653 -46.364 49.960 1.00 58.00 195 SER A C 1
ATOM 1511 O O . SER A 1 195 ? -48.448 -47.398 50.580 1.00 58.00 195 SER A O 1
ATOM 1513 N N . GLU A 1 196 ? -49.837 -45.757 49.968 1.00 59.12 196 GLU A N 1
ATOM 1514 C CA . GLU A 1 196 ? -51.007 -46.199 50.742 1.00 59.12 196 GLU A CA 1
ATOM 1515 C C . GLU A 1 196 ? -51.783 -47.352 50.078 1.00 59.12 196 GLU A C 1
ATOM 1517 O O . GLU A 1 196 ? -52.686 -47.927 50.681 1.00 59.12 196 GLU A O 1
ATOM 1522 N N . LYS A 1 197 ? -51.449 -47.699 48.828 1.00 56.50 197 LYS A N 1
ATOM 1523 C CA . LYS A 1 197 ? -52.064 -48.799 48.059 1.00 56.50 197 LYS A CA 1
ATOM 1524 C C . LYS A 1 197 ? -51.130 -50.002 47.886 1.00 56.50 197 LYS A C 1
ATOM 1526 O O . LYS A 1 197 ? -51.453 -50.912 47.127 1.00 56.50 197 LYS A O 1
ATOM 1531 N N . LEU A 1 198 ? -49.964 -49.982 48.529 1.00 62.12 198 LEU A N 1
ATOM 1532 C CA . LEU A 1 198 ? -48.947 -51.017 48.394 1.00 62.12 198 LEU A CA 1
ATOM 1533 C C . LEU A 1 198 ? -49.216 -52.125 49.420 1.00 62.12 198 LEU A C 1
ATOM 1535 O O . LEU A 1 198 ? -49.245 -51.859 50.616 1.00 62.12 198 LEU A O 1
ATOM 1539 N N . THR A 1 199 ? -49.431 -53.353 48.955 1.00 67.94 199 THR A N 1
ATOM 1540 C CA . THR A 1 199 ? -49.539 -54.537 49.821 1.00 67.94 199 THR A CA 1
ATOM 1541 C C . THR A 1 199 ? -48.223 -54.742 50.584 1.00 67.94 199 THR A C 1
ATOM 1543 O O . THR A 1 199 ? -47.157 -54.483 50.020 1.00 67.94 199 THR A O 1
ATOM 1546 N N . ASP A 1 200 ? -48.269 -55.229 51.829 1.00 64.94 200 ASP A N 1
ATOM 1547 C CA . ASP A 1 200 ? -47.089 -55.393 52.707 1.00 64.94 200 ASP A CA 1
ATOM 1548 C C . ASP A 1 200 ? -45.905 -56.123 52.029 1.00 64.94 200 ASP A C 1
ATOM 1550 O O . ASP A 1 200 ? -44.744 -55.745 52.211 1.00 64.94 200 ASP A O 1
ATOM 1554 N N . ASP A 1 201 ? -46.193 -57.101 51.163 1.00 64.88 201 ASP A N 1
ATOM 1555 C CA . ASP A 1 201 ? -45.191 -57.836 50.373 1.00 64.88 201 ASP A CA 1
ATOM 1556 C C . ASP A 1 201 ? -44.453 -56.963 49.340 1.00 64.88 201 ASP A C 1
ATOM 1558 O O . ASP A 1 201 ? -43.244 -57.108 49.121 1.00 64.88 201 ASP A O 1
ATOM 1562 N N . ASP A 1 202 ? -45.156 -56.029 48.704 1.00 70.00 202 ASP A N 1
ATOM 1563 C CA . ASP A 1 202 ? -44.584 -55.139 47.692 1.00 70.00 202 ASP A CA 1
ATOM 1564 C C . ASP A 1 202 ? -43.793 -53.993 48.339 1.00 70.00 202 ASP A C 1
ATOM 1566 O O . ASP A 1 202 ? -42.812 -53.500 47.768 1.00 70.00 202 ASP A O 1
ATOM 1570 N N . TRP A 1 203 ? -44.155 -53.615 49.570 1.00 72.19 203 TRP A N 1
ATOM 1571 C CA . TRP A 1 203 ? -43.372 -52.683 50.380 1.00 72.19 203 TRP A CA 1
ATOM 1572 C C . TRP A 1 203 ? -42.023 -53.284 50.781 1.00 72.19 203 TRP A C 1
ATOM 1574 O O . TRP A 1 203 ? -40.982 -52.648 50.588 1.00 72.19 203 TRP A O 1
ATOM 1584 N N . TYR A 1 204 ? -42.022 -54.534 51.254 1.00 72.88 204 TYR A N 1
ATOM 1585 C CA . TYR A 1 204 ? -40.806 -55.224 51.683 1.00 72.88 204 TYR A CA 1
ATOM 1586 C C . TYR A 1 204 ? -39.790 -55.380 50.541 1.00 72.88 204 TYR A C 1
ATOM 1588 O O . TYR A 1 204 ? -38.606 -55.077 50.710 1.00 72.88 204 TYR A O 1
ATOM 1596 N N . ARG A 1 205 ? -40.244 -55.759 49.338 1.00 74.50 205 ARG A N 1
ATOM 1597 C CA . ARG A 1 205 ? -39.374 -55.847 48.149 1.00 74.50 205 ARG A CA 1
ATOM 1598 C C . ARG A 1 205 ? -38.731 -54.508 47.797 1.00 74.50 205 ARG A C 1
ATOM 1600 O O . ARG A 1 205 ? -37.540 -54.459 47.492 1.00 74.50 205 ARG A O 1
ATOM 1607 N N . ARG A 1 206 ? -39.495 -53.414 47.884 1.00 75.88 206 ARG A N 1
ATOM 1608 C CA . ARG A 1 206 ? -39.000 -52.065 47.584 1.00 75.88 206 ARG A CA 1
ATOM 1609 C C . ARG A 1 206 ? -37.992 -51.567 48.626 1.00 75.88 206 ARG A C 1
ATOM 1611 O O . ARG A 1 206 ? -37.072 -50.835 48.257 1.00 75.88 20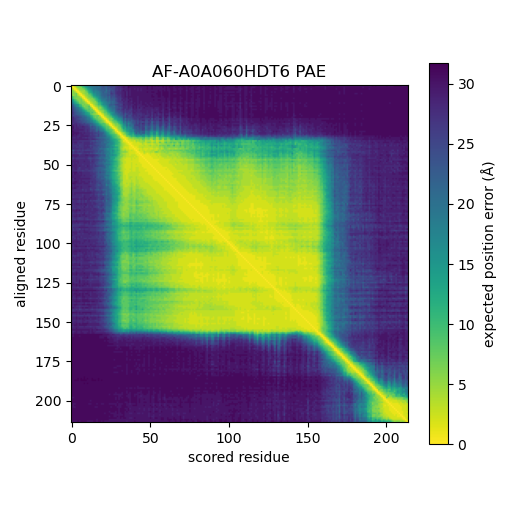6 ARG A O 1
ATOM 1618 N N . ASP A 1 207 ? -38.131 -51.951 49.896 1.00 74.19 207 ASP A N 1
ATOM 1619 C CA . ASP A 1 207 ? -37.156 -51.616 50.946 1.00 74.19 207 ASP A CA 1
ATOM 1620 C C . ASP A 1 207 ? -35.844 -52.400 50.783 1.00 74.19 207 ASP A C 1
ATOM 1622 O O . ASP A 1 207 ? -34.758 -51.819 50.838 1.00 74.19 207 ASP A O 1
ATOM 1626 N N . VAL A 1 208 ? -35.927 -53.701 50.480 1.00 78.75 208 VAL A N 1
ATOM 1627 C CA . VAL A 1 208 ? -34.747 -54.546 50.218 1.00 78.75 208 VAL A CA 1
ATOM 1628 C C . VAL A 1 208 ? -33.945 -54.027 49.021 1.00 78.75 208 VAL A C 1
ATOM 1630 O O . VAL A 1 208 ? -32.720 -53.913 49.106 1.00 78.75 208 VAL A O 1
ATOM 1633 N N . ASP A 1 209 ? -34.616 -53.638 47.934 1.00 73.44 209 ASP A N 1
ATOM 1634 C CA . ASP A 1 209 ? -33.958 -53.066 46.753 1.00 73.44 209 ASP A CA 1
ATOM 1635 C C . ASP A 1 209 ? -33.276 -51.722 47.038 1.00 73.44 209 ASP A C 1
ATOM 1637 O O . ASP A 1 209 ? -32.201 -51.443 46.501 1.00 73.44 209 ASP A O 1
ATOM 1641 N N . LYS A 1 210 ? -33.848 -50.891 47.919 1.00 74.25 210 LYS A N 1
ATOM 1642 C CA . LYS A 1 210 ? -33.219 -49.631 48.342 1.00 74.25 210 LYS A CA 1
ATOM 1643 C C . LYS A 1 210 ? -31.978 -49.861 49.200 1.00 74.25 210 LYS A C 1
ATOM 1645 O O . LYS A 1 210 ? -31.015 -49.110 49.064 1.00 74.25 210 LYS A O 1
ATOM 1650 N N . ARG A 1 211 ? -31.979 -50.887 50.057 1.00 67.56 211 ARG A N 1
ATOM 1651 C CA . ARG A 1 211 ? -30.814 -51.237 50.889 1.00 67.56 211 ARG A CA 1
ATOM 1652 C C . ARG A 1 211 ? -29.685 -51.865 50.083 1.00 67.56 211 ARG A C 1
ATOM 1654 O O . ARG A 1 211 ? -28.533 -51.602 50.385 1.00 67.56 211 ARG A O 1
ATOM 1661 N N . ARG A 1 212 ? -30.000 -52.641 49.040 1.00 66.50 212 ARG A N 1
ATOM 1662 C CA . ARG A 1 212 ? -28.998 -53.210 48.118 1.00 66.50 212 ARG A CA 1
ATOM 1663 C C . ARG A 1 212 ? -28.291 -52.167 47.251 1.00 66.50 212 ARG A C 1
ATOM 1665 O O . ARG A 1 212 ? -27.215 -52.442 46.737 1.00 66.50 212 ARG A O 1
ATOM 1672 N N . LYS A 1 213 ? -28.914 -51.004 47.049 1.00 60.06 213 LYS A N 1
ATOM 1673 C CA . LYS A 1 213 ? -28.372 -49.891 46.254 1.00 60.06 213 LYS A CA 1
ATOM 1674 C C . LYS A 1 213 ? -27.575 -48.867 47.074 1.00 60.06 213 LYS A C 1
ATOM 1676 O O . LYS A 1 213 ? -27.160 -47.865 46.496 1.00 60.06 213 LYS A O 1
ATOM 1681 N N . ARG A 1 214 ? -27.389 -49.091 48.379 1.00 47.31 214 ARG A N 1
ATOM 1682 C CA . ARG A 1 214 ? -26.524 -48.285 49.251 1.00 47.31 214 ARG A CA 1
ATOM 1683 C C . ARG A 1 214 ? -25.227 -49.007 49.565 1.00 47.31 214 ARG A C 1
ATOM 1685 O O . ARG A 1 214 ? -25.287 -50.239 49.758 1.00 47.31 214 ARG A O 1
#

Nearest PDB structures (foldseek):
  9crw-assembly1_E  TM=2.189E-01  e=8.816E+00  Candida albicans

Sequence (214 aa):
MKTTSYAVGLRHWSGSSNPSLRVPATRRRQGQEGAPGLEDYAYNWNEWADARFSHLFQQWQQEQQQAETARQQHSAQARYEARAAEFMNAHPDFYETVGSMDLSLLSPAVQAAVIQHEKGPEIAYHLATQDDALWSLASVREDLLPAAVERLAARMATPQTHNPPTSGPSPGKPISNAPPPPPSVSGRSPAEIPSEKLTDDDWYRRDVDKRRKR

Organism: NCBI:txid155920

Foldseek 3Di:
DDDDDDDDDDDDDDDDDDDDPPPPPPVPPPVPPVAQDCVVVVVPPVVNVVSNVVVVVVVVVVVVVVVVVVVVQVVLQVLLVVVLVVVCVVPVCQCVLLVPDDVVLVDPLLLSLLSNDNCSSVLSNVCSVDVVLSNVLSPDDSVCNNVSSVVVVVVVVDPPPPPDPPPDPPPPPDPDPDDDDDDDPDPDDPDPDPPVPDDPVRVVVVVVVVVVVD

Secondary structure (DSSP, 8-state):
------------------------TTTTSSS-SSSPPSGGGTT-HHHHHHHHHHHHHHHHHHHHHHHHHHHHHHHHHHHHHHHHHH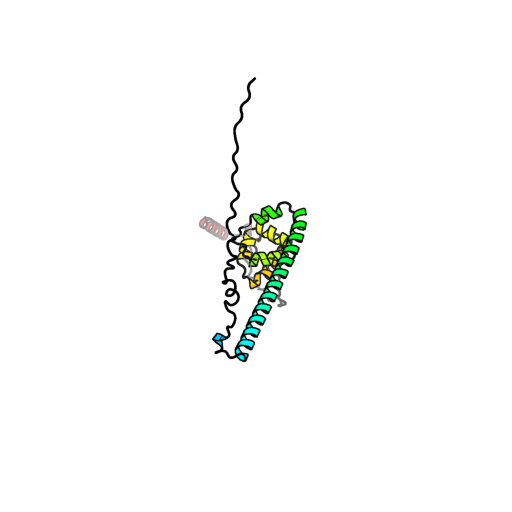HHTT-TTHHHHHHTS-TTT--HHHHHHHHHSTTHHHHHHHHHH-HHHHHHHHTS-GGGHHHHHHHHHHHHHS---------S---------PPPPPPP----PPP---GGG--HHHHHHHHHHHHHT-

pLDDT: mean 77.73, std 20.03, range [38.03, 97.69]

Radius of gyration: 44.1 Å; Cα contacts (8 Å, |Δi|>4): 87; chains: 1; bounding box: 116×114×94 Å

Mean predicted aligned error: 18.6 Å

Solvent-accessible surface area (backbone atoms only — not comparable to full-atom values): 13611 Å² total; per-residue (Å²): 136,87,90,84,88,90,81,90,78,90,76,82,88,76,87,76,78,87,79,74,87,74,71,76,92,65,88,78,68,84,86,52,83,89,52,75,51,52,76,80,44,80,65,40,63,66,65,32,48,54,49,38,48,52,51,53,51,52,49,51,53,50,51,49,52,51,52,51,50,51,51,52,52,54,53,33,48,54,53,34,51,54,50,36,60,58,51,33,78,83,36,82,56,44,67,62,46,42,68,66,41,66,65,90,54,55,44,72,66,58,50,51,43,38,38,64,39,95,62,19,53,64,49,46,43,49,34,42,76,30,60,68,57,35,56,55,56,51,69,48,54,75,94,48,38,59,63,50,51,51,51,50,54,52,53,71,70,43,80,78,79,76,69,71,88,68,90,60,89,74,78,72,79,76,92,62,96,64,79,80,76,80,82,76,82,76,77,78,72,82,75,83,76,60,80,92,77,56,54,74,70,60,48,51,55,55,51,53,56,56,57,72,75,102